Protein AF-A2EL09-F1 (afdb_monomer)

Organism: Trichomonas vaginalis (strain ATCC PRA-98 / G3) (NCBI:txid412133)

Secondary structure (DSSP, 8-state):
-PPPPPPPGGGSS---GGGSTTTHHHHHHHHHHHHHHHHHHHHHHS-TT-HHHHHHHHHHHH---HHHHHHHHHHHHHHHHHHHHHHHHHHHHHHHHHHHHHHTT---HHHHHHHHHHHHHTT--HHHHHHHHHHHHHHHHHHHHHHHHHHHHHHHHTTPPTTHHHHHHHHHHHHHHHHHHHHHHHHHHHHHHHHHHHHHS-------------------------------HHHHHHHHHHTTTT-

Nearest PDB structures (foldseek):
  8qb9-assembly1_A  TM=1.278E-01  e=3.490E+00  Saccharomyces cerevisiae

Mean predicted aligned error: 23.05 Å

Sequence (247 aa):
MKAPRRLPEDFLYNIPQERAGNRDRIGLPVLNSILDSRIGQMTAITLPTDKERMNLLHEINAIPDSSSKLTSFLDFMISQLDIQSRKYYSTQDELRNLKNRVNNNVFDPSIDERIERLAKILNVQPSKIESKVAELENQRNETIFQYEADYQQCLEALNCPRYGLSNAIEKLLKENDKLHEVTANDRGLISKHSRELLSEEEEPTSSQISASSIKLDSSSSNGGFVTPGKRNQADLVKDILSGLDSA

Foldseek 3Di:
DDDDDDDDPVVPPDDPPPPPPPPCVPVVVVLLVVLLVVLVVVLVPDDPVPVVLNVQSVVLNPDPDSVSSVVSVVVSVVVVVVVVVVVVVVVVVVVVVVVVCVVVVVPPVVVVVVVVVVCVVVVVDPVVVVVVVVVVVVVVVVVVVVVVVVVVVVCVVVVHPVCNVVVVVVVVVVVVVVVVVVVVVVVVVVVVVVVVVVVVPPDDDDDDDDDDDDDDDDDDDDDDDDDPDPDDPVVVVVVVVVVVVPD

Radius of gyration: 45.92 Å; Cα contacts (8 Å, |Δi|>4): 36; chains: 1; bounding box: 84×102×96 Å

Structure (mmCIF, N/CA/C/O backbone):
data_AF-A2EL09-F1
#
_entry.id   AF-A2EL09-F1
#
loop_
_atom_site.group_PDB
_atom_site.id
_atom_sit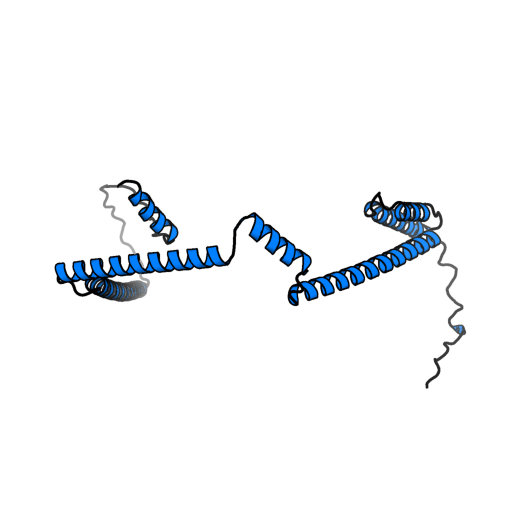e.type_symbol
_atom_site.label_atom_id
_atom_site.label_alt_id
_atom_site.label_comp_id
_atom_site.label_asym_id
_atom_site.label_entity_id
_atom_site.label_seq_id
_atom_site.pdbx_PDB_ins_code
_atom_site.Cartn_x
_atom_site.Cartn_y
_atom_site.Cartn_z
_atom_site.occupancy
_atom_site.B_iso_or_equiv
_atom_site.auth_seq_id
_atom_site.auth_comp_id
_atom_site.auth_asym_id
_atom_site.auth_atom_id
_atom_site.pdbx_PDB_model_num
ATOM 1 N N . MET A 1 1 ? 31.539 42.884 -8.568 1.00 40.41 1 MET A N 1
ATOM 2 C CA . MET A 1 1 ? 31.204 42.059 -9.749 1.00 40.41 1 MET A CA 1
ATOM 3 C C . MET A 1 1 ? 32.499 41.727 -10.478 1.00 40.41 1 MET A C 1
ATOM 5 O O . MET A 1 1 ? 33.169 42.641 -10.933 1.00 40.41 1 MET A O 1
ATOM 9 N N . LYS A 1 2 ? 32.924 40.458 -10.462 1.00 41.75 2 LYS A N 1
ATOM 10 C CA . LYS A 1 2 ? 34.204 39.990 -11.024 1.00 41.75 2 LYS A CA 1
ATOM 11 C C . LYS A 1 2 ? 33.913 39.313 -12.365 1.00 41.75 2 LYS A C 1
ATOM 13 O O . LYS A 1 2 ? 33.109 38.388 -12.399 1.00 41.75 2 LYS A O 1
ATOM 18 N N . ALA A 1 3 ? 34.523 39.797 -13.444 1.00 47.62 3 ALA A N 1
ATOM 19 C CA . ALA A 1 3 ? 34.387 39.215 -14.779 1.00 47.62 3 ALA A CA 1
ATOM 20 C C . ALA A 1 3 ? 34.983 37.789 -14.835 1.00 47.62 3 ALA A C 1
ATOM 22 O O . ALA A 1 3 ? 35.950 37.512 -14.114 1.00 47.62 3 ALA A O 1
ATOM 23 N N . PRO A 1 4 ? 34.443 36.881 -15.671 1.00 46.56 4 PRO A N 1
ATOM 24 C CA . PRO A 1 4 ? 34.976 35.532 -15.808 1.00 46.56 4 PRO A CA 1
ATOM 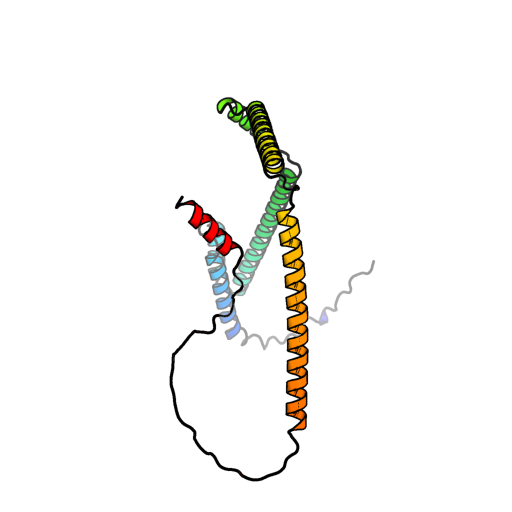25 C C . PRO A 1 4 ? 36.320 35.560 -16.549 1.00 46.56 4 PRO A C 1
ATOM 27 O O . PRO A 1 4 ? 36.473 36.233 -17.569 1.00 46.56 4 PRO A O 1
ATOM 30 N N . ARG A 1 5 ? 37.306 34.823 -16.024 1.00 51.31 5 ARG A N 1
ATOM 31 C CA . ARG A 1 5 ? 38.601 34.610 -16.685 1.00 51.31 5 ARG A CA 1
ATOM 32 C C . ARG A 1 5 ? 38.363 33.854 -17.994 1.00 51.31 5 ARG A C 1
ATOM 34 O O . ARG A 1 5 ? 37.911 32.714 -17.956 1.00 51.31 5 ARG A O 1
ATOM 41 N N . ARG A 1 6 ? 38.680 34.473 -19.134 1.00 54.12 6 ARG A N 1
ATOM 42 C CA . ARG A 1 6 ? 38.827 33.756 -20.407 1.00 54.12 6 ARG A CA 1
ATOM 43 C C . ARG A 1 6 ? 40.095 32.905 -20.336 1.00 54.12 6 ARG A C 1
ATOM 45 O O . ARG A 1 6 ? 41.144 33.409 -19.937 1.00 54.12 6 ARG A O 1
ATOM 52 N N . LEU A 1 7 ? 39.970 31.621 -20.662 1.00 56.56 7 LEU A N 1
ATOM 53 C CA . LEU A 1 7 ? 41.115 30.730 -20.836 1.00 56.56 7 LEU A CA 1
ATOM 54 C C . LEU A 1 7 ? 41.850 31.087 -22.145 1.00 56.56 7 LEU A C 1
ATOM 56 O O . LEU A 1 7 ? 41.186 31.527 -23.085 1.00 56.56 7 LEU A O 1
ATOM 60 N N . PRO A 1 8 ? 43.185 30.932 -22.215 1.00 51.41 8 PRO A N 1
ATOM 61 C CA . PRO A 1 8 ? 43.962 31.227 -23.421 1.00 51.41 8 PRO A CA 1
ATOM 62 C C . PRO A 1 8 ? 43.600 30.269 -24.566 1.00 51.41 8 PRO A C 1
ATOM 64 O O . PRO A 1 8 ? 43.495 29.063 -24.341 1.00 51.41 8 PRO A O 1
ATOM 67 N N . GLU A 1 9 ? 43.447 30.795 -25.785 1.00 57.38 9 GLU A N 1
ATOM 68 C CA . GLU A 1 9 ? 43.072 30.031 -26.992 1.00 57.38 9 GLU A CA 1
ATOM 69 C C . GLU A 1 9 ? 44.149 29.033 -27.466 1.00 57.38 9 GLU A C 1
ATOM 71 O O . GLU A 1 9 ? 43.871 28.158 -28.285 1.00 57.38 9 GLU A O 1
ATOM 76 N N . ASP A 1 10 ? 45.343 29.063 -26.872 1.00 51.19 10 ASP A N 1
ATOM 77 C CA . ASP A 1 10 ? 46.476 28.223 -27.281 1.00 51.19 10 ASP A CA 1
ATOM 78 C C . ASP A 1 10 ? 46.439 26.792 -26.707 1.00 51.19 10 ASP A C 1
ATOM 80 O O . ASP A 1 10 ? 47.320 25.980 -26.984 1.00 51.19 10 ASP A O 1
ATOM 84 N N . PHE A 1 11 ? 45.408 26.436 -25.932 1.00 48.00 11 PHE A N 1
ATOM 85 C CA . PHE A 1 11 ? 45.222 25.071 -25.414 1.00 48.00 11 PHE A CA 1
ATOM 86 C C . PHE A 1 11 ? 44.444 24.132 -26.354 1.00 48.00 11 PHE A C 1
ATOM 88 O O . PHE A 1 11 ? 44.221 22.974 -26.000 1.00 48.00 11 PHE A O 1
ATOM 95 N N . LEU A 1 12 ? 44.034 24.593 -27.543 1.00 48.03 12 LEU A N 1
ATOM 96 C CA . LEU A 1 12 ? 43.157 23.831 -28.446 1.00 48.03 12 LEU A CA 1
ATOM 97 C C . LEU A 1 12 ? 43.814 23.272 -29.716 1.00 48.03 12 LEU A C 1
ATOM 99 O O . LEU A 1 12 ? 43.105 22.742 -30.566 1.00 48.03 12 LEU A O 1
ATOM 103 N N . TYR A 1 13 ? 45.141 23.293 -29.845 1.00 51.84 13 TYR A N 1
ATOM 104 C CA . TYR A 1 13 ? 45.807 22.689 -31.005 1.00 51.84 13 TYR A CA 1
ATOM 105 C C . TYR A 1 13 ? 47.067 21.930 -30.608 1.00 51.84 13 TYR A C 1
ATOM 107 O O . TYR A 1 13 ? 48.172 22.430 -30.756 1.00 51.84 13 TYR A O 1
ATOM 115 N N . ASN A 1 14 ? 46.884 20.716 -30.081 1.00 48.19 14 ASN A N 1
ATOM 116 C CA . ASN A 1 14 ? 47.768 19.568 -30.327 1.00 48.19 14 ASN A CA 1
ATOM 117 C C . ASN A 1 14 ? 47.210 18.320 -29.630 1.00 48.19 14 ASN A C 1
ATOM 119 O O . ASN A 1 14 ? 47.768 17.806 -28.662 1.00 48.19 14 ASN A O 1
ATOM 123 N N . ILE A 1 15 ? 46.087 17.812 -30.141 1.00 48.34 15 ILE A N 1
ATOM 124 C CA . ILE A 1 15 ? 45.741 16.403 -29.948 1.00 48.34 15 ILE A CA 1
ATOM 125 C C . ILE A 1 15 ? 46.310 15.668 -31.169 1.00 48.34 15 ILE A C 1
ATOM 127 O O . ILE A 1 15 ? 45.922 16.001 -32.290 1.00 48.34 15 ILE A O 1
ATOM 131 N N . PRO A 1 16 ? 47.231 14.702 -31.000 1.00 40.59 16 PRO A N 1
ATOM 132 C CA . PRO A 1 16 ? 47.762 13.940 -32.122 1.00 40.59 16 PRO A CA 1
ATOM 133 C C . PRO A 1 16 ? 46.617 13.209 -32.840 1.00 40.59 16 PRO A C 1
ATOM 135 O O . PRO A 1 16 ? 45.997 12.312 -32.264 1.00 40.59 16 PRO A O 1
ATOM 138 N N . GLN A 1 17 ? 46.344 13.573 -34.097 1.00 51.72 17 GLN A N 1
ATOM 139 C CA . GLN A 1 17 ? 45.306 12.950 -34.935 1.00 51.72 17 GLN A CA 1
ATOM 140 C C . GLN A 1 17 ? 45.615 11.485 -35.314 1.00 51.72 17 GLN A C 1
ATOM 142 O O . GLN A 1 17 ? 44.761 10.792 -35.858 1.00 51.72 17 GLN A O 1
ATOM 147 N N . GLU A 1 18 ? 46.790 10.952 -34.973 1.00 44.28 18 GLU A N 1
ATOM 148 C CA . GLU A 1 18 ? 47.228 9.615 -35.404 1.00 44.28 18 GLU A CA 1
ATOM 149 C C . GLU A 1 18 ? 46.846 8.452 -34.462 1.00 44.28 18 GLU A C 1
ATOM 151 O O . GLU A 1 18 ? 47.272 7.318 -34.668 1.00 44.28 18 GLU A O 1
ATOM 156 N N . ARG A 1 19 ? 46.008 8.671 -33.435 1.00 46.31 19 ARG A N 1
ATOM 157 C CA . ARG A 1 19 ? 45.529 7.592 -32.533 1.00 46.31 19 ARG A CA 1
ATOM 158 C C . ARG A 1 19 ? 44.039 7.239 -32.653 1.00 46.31 19 ARG A C 1
ATOM 160 O O . ARG A 1 19 ? 43.549 6.461 -31.835 1.00 46.31 19 ARG A O 1
ATOM 167 N N . ALA A 1 20 ? 43.324 7.758 -33.652 1.00 48.81 20 ALA A N 1
ATOM 168 C CA . ALA A 1 20 ? 41.896 7.465 -33.846 1.00 48.81 20 ALA A CA 1
ATOM 169 C C . ALA A 1 20 ? 41.634 6.159 -34.632 1.00 48.81 20 ALA A C 1
ATOM 171 O O . ALA A 1 20 ? 40.727 5.404 -34.304 1.00 48.81 20 ALA A O 1
ATOM 172 N N . GLY A 1 21 ? 42.488 5.793 -35.596 1.00 47.06 21 GLY A N 1
ATOM 173 C CA . GLY A 1 21 ? 42.167 4.749 -36.587 1.00 47.06 21 GLY A CA 1
ATOM 174 C C . GLY A 1 21 ? 42.004 3.297 -36.094 1.00 47.06 21 GLY A C 1
ATOM 175 O O . GLY A 1 21 ? 41.577 2.447 -36.879 1.00 47.06 21 GLY A O 1
ATOM 176 N N . ASN A 1 22 ? 42.331 2.987 -34.830 1.00 45.56 22 ASN A N 1
ATOM 177 C CA . ASN A 1 22 ? 42.307 1.612 -34.301 1.00 45.56 22 ASN A CA 1
ATOM 178 C C . ASN A 1 22 ? 41.433 1.396 -33.051 1.00 45.56 22 ASN A C 1
ATOM 180 O O . ASN A 1 22 ? 41.110 0.252 -32.741 1.00 45.56 22 ASN A O 1
ATOM 184 N N . ARG A 1 23 ? 41.017 2.454 -32.337 1.00 50.78 23 ARG A N 1
ATOM 185 C CA . ARG A 1 23 ? 40.092 2.324 -31.188 1.00 50.78 23 ARG A CA 1
ATOM 186 C C . ARG A 1 23 ? 38.630 2.244 -31.632 1.00 50.78 23 ARG A C 1
ATOM 188 O O . ARG A 1 23 ? 37.841 1.532 -31.013 1.00 50.78 23 ARG A O 1
ATOM 195 N N . ASP A 1 24 ? 38.313 2.867 -32.762 1.00 54.84 24 ASP A N 1
ATOM 196 C CA . ASP A 1 24 ? 36.958 2.902 -33.319 1.00 54.84 24 ASP A CA 1
ATOM 197 C C . ASP A 1 24 ? 36.531 1.552 -33.921 1.00 54.84 24 ASP A C 1
ATOM 199 O O . ASP A 1 24 ? 35.345 1.249 -33.996 1.00 54.84 24 ASP A O 1
ATOM 203 N N . ARG A 1 25 ? 37.482 0.676 -34.278 1.00 57.03 25 ARG A N 1
ATOM 204 C CA . ARG A 1 25 ? 37.176 -0.630 -34.893 1.00 57.03 25 ARG A CA 1
ATOM 205 C C . ARG A 1 25 ? 36.572 -1.650 -33.925 1.00 57.03 25 ARG A C 1
ATOM 207 O O . ARG A 1 25 ? 35.838 -2.526 -34.364 1.00 57.03 25 ARG A O 1
ATOM 214 N N . ILE A 1 26 ? 36.884 -1.549 -32.632 1.00 60.62 26 ILE A N 1
ATOM 215 C CA . ILE A 1 26 ? 36.403 -2.483 -31.596 1.00 60.62 26 ILE A CA 1
ATOM 216 C C . ILE A 1 26 ? 35.378 -1.800 -30.680 1.00 60.62 26 ILE A C 1
ATOM 218 O O . ILE A 1 26 ? 34.413 -2.433 -30.262 1.00 60.62 26 ILE A O 1
ATOM 222 N N . GLY A 1 27 ? 35.539 -0.501 -30.402 1.00 76.19 27 GLY A N 1
ATOM 223 C CA . GLY A 1 27 ? 34.628 0.241 -29.527 1.00 76.19 27 GLY A CA 1
ATOM 224 C C . GLY A 1 27 ? 33.255 0.505 -30.146 1.00 76.19 27 GLY A C 1
ATOM 225 O O . GLY A 1 27 ? 32.247 0.385 -29.453 1.00 76.19 27 GLY A O 1
ATOM 226 N N . LEU A 1 28 ? 33.196 0.814 -31.445 1.00 80.06 28 LEU A N 1
ATOM 227 C CA . LEU A 1 28 ? 31.947 1.174 -32.122 1.00 80.06 28 LEU A CA 1
ATOM 228 C C . LEU A 1 28 ? 30.961 -0.009 -3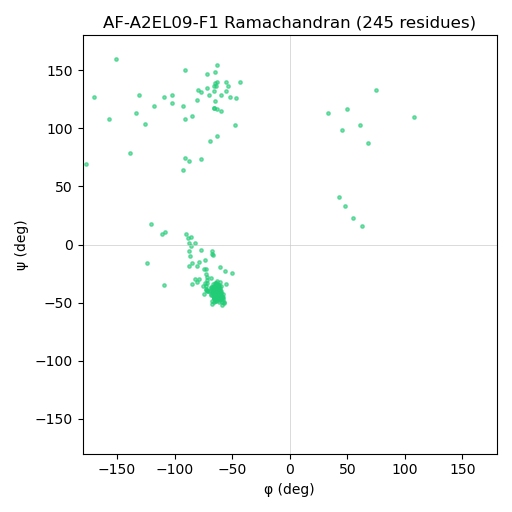2.244 1.00 80.06 28 LEU A C 1
ATOM 230 O O . LEU A 1 28 ? 29.783 0.177 -31.935 1.00 80.06 28 LEU A O 1
ATOM 234 N N . PRO A 1 29 ? 31.399 -1.242 -32.585 1.00 86.44 29 PRO A N 1
ATOM 235 C CA . PRO A 1 29 ? 30.519 -2.413 -32.575 1.00 86.44 29 PRO A CA 1
ATOM 236 C C . PRO A 1 29 ? 29.985 -2.759 -31.180 1.00 86.44 29 PRO A C 1
ATOM 238 O O . PRO A 1 29 ? 28.813 -3.100 -31.034 1.00 86.44 29 PRO A O 1
ATOM 241 N N . VAL A 1 30 ? 30.827 -2.643 -30.146 1.00 88.69 30 VAL A N 1
ATOM 242 C CA . VAL A 1 30 ? 30.419 -2.887 -28.754 1.00 88.69 30 VAL A CA 1
ATOM 243 C C . VAL A 1 30 ? 29.413 -1.831 -28.300 1.00 88.69 30 VAL A C 1
ATOM 245 O O . VAL A 1 30 ? 28.389 -2.179 -27.718 1.00 88.69 30 VAL A O 1
ATOM 248 N N . LEU A 1 31 ? 29.659 -0.555 -28.607 1.00 87.44 31 LEU A N 1
ATOM 249 C CA . LEU A 1 31 ? 28.735 0.534 -28.296 1.00 87.44 31 LEU A CA 1
ATOM 250 C C . LEU A 1 31 ? 27.382 0.340 -28.987 1.00 87.44 31 LEU A C 1
ATOM 252 O O . LEU A 1 31 ? 26.354 0.456 -28.327 1.00 87.44 31 LEU A O 1
ATOM 256 N N . ASN A 1 32 ? 27.373 -0.015 -30.274 1.00 89.12 32 ASN A N 1
ATOM 257 C CA . ASN A 1 32 ? 26.137 -0.328 -30.993 1.00 89.12 32 ASN A CA 1
ATOM 258 C C . ASN A 1 32 ? 25.387 -1.497 -30.361 1.00 89.12 32 ASN A C 1
ATOM 260 O O . ASN A 1 32 ? 24.195 -1.380 -30.109 1.00 89.12 32 ASN A O 1
ATOM 264 N N . SER A 1 33 ? 26.082 -2.582 -30.015 1.00 92.38 33 SER A N 1
ATOM 265 C CA . SER A 1 33 ? 25.457 -3.722 -29.339 1.00 92.38 33 SER A CA 1
ATOM 266 C C . SER A 1 33 ? 24.847 -3.336 -27.985 1.00 92.38 33 SER A C 1
ATOM 268 O O . SER A 1 33 ? 23.751 -3.789 -27.645 1.00 92.38 33 SER A O 1
ATOM 270 N N . ILE A 1 34 ? 25.516 -2.466 -27.222 1.00 93.19 34 ILE A N 1
ATOM 271 C CA . ILE A 1 34 ? 24.985 -1.936 -25.962 1.00 93.19 34 ILE A CA 1
ATOM 272 C C . ILE A 1 34 ? 23.749 -1.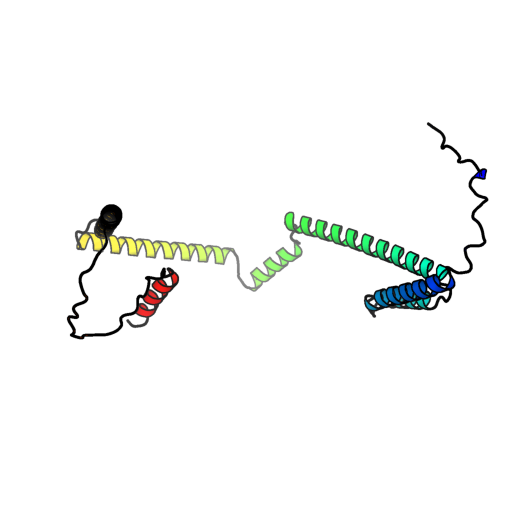070 -26.223 1.00 93.19 34 ILE A C 1
ATOM 274 O O . ILE A 1 34 ? 22.749 -1.232 -25.524 1.00 93.19 34 ILE A O 1
ATOM 278 N N . LEU A 1 35 ? 23.797 -0.173 -27.210 1.00 93.75 35 LEU A N 1
ATOM 279 C CA . LEU A 1 35 ? 22.675 0.695 -27.567 1.00 93.75 35 LEU A CA 1
ATOM 280 C C . LEU A 1 35 ? 21.460 -0.116 -28.005 1.00 93.75 35 LEU A C 1
ATOM 282 O O . LEU A 1 35 ? 20.387 0.070 -27.440 1.00 93.75 35 LEU A O 1
ATOM 286 N N . ASP A 1 36 ? 21.635 -1.066 -28.918 1.00 94.19 36 ASP A N 1
ATOM 287 C CA . ASP A 1 36 ? 20.557 -1.925 -29.411 1.00 94.19 36 ASP A CA 1
ATOM 288 C C . ASP A 1 36 ? 19.944 -2.747 -28.266 1.00 94.19 36 ASP A C 1
ATOM 290 O O . ASP A 1 36 ? 18.724 -2.848 -28.138 1.00 94.19 36 ASP A O 1
ATOM 294 N N . SER A 1 37 ? 20.781 -3.267 -27.359 1.00 96.75 37 SER A N 1
ATOM 295 C CA . SER A 1 37 ? 20.322 -3.967 -26.153 1.00 96.75 37 SER A CA 1
ATOM 296 C C . SER A 1 37 ? 19.508 -3.056 -25.228 1.00 96.75 37 SER A C 1
ATOM 298 O O . SER A 1 37 ? 18.449 -3.451 -24.738 1.00 96.75 37 SER A O 1
ATOM 300 N N . ARG A 1 38 ? 19.954 -1.814 -24.998 1.00 95.38 38 ARG A N 1
ATOM 301 C CA . ARG A 1 38 ? 19.246 -0.853 -24.136 1.00 95.38 38 ARG A CA 1
ATOM 302 C C . ARG A 1 38 ? 17.948 -0.354 -24.758 1.00 95.38 38 ARG A C 1
ATOM 304 O O . ARG A 1 38 ? 16.949 -0.266 -24.046 1.00 95.38 38 ARG A O 1
ATOM 311 N N . ILE A 1 39 ? 17.934 -0.094 -26.061 1.00 95.12 39 ILE A N 1
ATOM 312 C CA . ILE A 1 39 ? 16.720 0.255 -26.801 1.00 95.12 39 ILE A CA 1
ATOM 313 C C . ILE A 1 39 ? 15.739 -0.924 -26.768 1.00 95.12 39 ILE A C 1
ATOM 315 O O . ILE A 1 39 ? 14.556 -0.729 -26.489 1.00 95.12 39 ILE A O 1
ATOM 319 N N . GLY A 1 40 ? 16.224 -2.157 -26.937 1.00 94.38 40 GLY A N 1
ATOM 320 C CA . GLY A 1 40 ? 15.419 -3.373 -26.811 1.00 94.38 40 GLY A CA 1
ATOM 321 C C . GLY A 1 40 ? 14.804 -3.545 -25.419 1.00 94.38 40 GLY A C 1
ATOM 322 O O . GLY A 1 40 ? 13.610 -3.811 -25.302 1.00 94.38 40 GLY A O 1
ATOM 323 N N . GLN A 1 41 ? 15.577 -3.315 -24.354 1.00 95.75 41 GLN A N 1
ATOM 324 C CA . GLN A 1 41 ? 15.064 -3.331 -22.976 1.00 95.75 41 GLN A CA 1
ATOM 325 C C . GLN A 1 41 ? 13.994 -2.260 -22.756 1.00 95.75 41 GLN A C 1
ATOM 327 O O . GLN A 1 41 ? 12.951 -2.545 -22.174 1.00 95.75 41 GLN A O 1
ATOM 332 N N . MET A 1 42 ? 14.230 -1.043 -23.248 1.00 93.75 42 MET A N 1
ATOM 333 C CA . MET A 1 42 ? 13.276 0.060 -23.140 1.00 93.75 42 MET A CA 1
ATOM 334 C C . MET A 1 42 ? 11.976 -0.234 -23.900 1.00 93.75 42 MET A C 1
ATOM 336 O O . MET A 1 42 ? 10.884 0.068 -23.421 1.00 93.75 42 MET A O 1
ATOM 340 N N . THR A 1 43 ? 12.090 -0.888 -25.054 1.00 93.06 43 THR A N 1
ATOM 341 C CA . THR A 1 43 ? 10.950 -1.358 -25.849 1.00 93.06 43 THR A CA 1
ATOM 342 C C . THR A 1 43 ? 10.164 -2.421 -25.081 1.00 93.06 43 THR A C 1
ATOM 344 O O . THR A 1 43 ? 8.947 -2.331 -24.985 1.00 93.06 43 THR A O 1
ATOM 347 N N . ALA A 1 44 ? 10.848 -3.379 -24.448 1.00 93.25 44 ALA A N 1
ATOM 348 C CA . ALA A 1 44 ? 10.209 -4.459 -23.695 1.00 93.25 44 ALA A CA 1
ATOM 349 C C . ALA A 1 44 ? 9.435 -3.980 -22.453 1.00 93.25 44 ALA A C 1
ATOM 351 O O . ALA A 1 44 ? 8.421 -4.578 -22.098 1.00 93.25 44 ALA A O 1
ATOM 352 N N . ILE A 1 45 ? 9.899 -2.917 -21.788 1.00 92.88 45 ILE A N 1
ATOM 353 C CA . ILE A 1 45 ? 9.200 -2.338 -20.626 1.00 92.88 45 ILE A CA 1
ATOM 354 C C . ILE A 1 45 ? 8.128 -1.313 -21.015 1.00 92.88 45 ILE A C 1
ATOM 356 O O . ILE A 1 45 ? 7.361 -0.870 -20.159 1.00 92.88 45 ILE A O 1
ATOM 360 N N . THR A 1 46 ? 8.076 -0.905 -22.284 1.00 91.25 46 THR A N 1
ATOM 361 C CA . THR A 1 46 ? 7.049 0.011 -22.777 1.00 91.25 46 THR A CA 1
ATOM 362 C C . THR A 1 46 ? 5.764 -0.771 -23.035 1.00 91.25 46 THR A C 1
ATOM 364 O O . THR A 1 46 ? 5.770 -1.845 -23.632 1.00 91.25 46 THR A O 1
ATOM 367 N N . LEU A 1 47 ? 4.637 -0.244 -22.551 1.00 89.62 47 LEU A N 1
ATOM 368 C CA . LEU A 1 47 ? 3.342 -0.899 -22.717 1.00 89.62 47 LEU A CA 1
ATOM 369 C C . LEU A 1 47 ? 2.964 -0.960 -24.208 1.00 89.62 47 LEU A C 1
ATOM 371 O O . LEU A 1 47 ? 3.039 0.070 -24.878 1.00 89.62 47 LEU A O 1
ATOM 375 N N . PRO A 1 48 ? 2.445 -2.094 -24.720 1.00 84.88 48 PRO A N 1
ATOM 376 C CA . PRO A 1 48 ? 2.033 -2.218 -26.125 1.00 84.88 48 PRO A CA 1
ATOM 377 C C . PRO A 1 48 ? 0.932 -1.235 -26.550 1.00 84.88 48 PRO A C 1
ATOM 379 O O . PRO A 1 48 ? 0.718 -0.993 -27.735 1.00 84.88 48 PRO A O 1
ATOM 382 N N . THR A 1 49 ? 0.204 -0.679 -25.581 1.00 89.12 49 THR A N 1
ATOM 383 C CA . THR A 1 49 ? -0.819 0.348 -25.797 1.00 89.12 49 THR A CA 1
ATOM 384 C C . THR A 1 49 ? -0.224 1.713 -26.138 1.00 89.12 49 THR A C 1
ATOM 386 O O . THR A 1 49 ? -0.888 2.517 -26.787 1.00 89.12 49 THR A O 1
ATOM 389 N N . ASP A 1 50 ? 1.016 1.980 -25.723 1.00 89.69 50 ASP A N 1
ATOM 390 C CA . ASP A 1 50 ? 1.718 3.241 -25.959 1.00 89.69 50 ASP A CA 1
ATOM 391 C C . ASP A 1 50 ? 2.455 3.193 -27.308 1.00 89.69 50 ASP A C 1
ATOM 393 O O . ASP A 1 50 ? 3.677 3.047 -27.401 1.00 89.69 50 ASP A O 1
ATOM 397 N N . LYS A 1 51 ? 1.658 3.241 -28.384 1.00 91.00 51 LYS A N 1
ATOM 398 C CA . LYS A 1 51 ? 2.141 3.102 -29.767 1.00 91.00 51 LYS A CA 1
ATOM 399 C C . LYS A 1 51 ? 3.161 4.175 -30.143 1.00 91.00 51 LYS A C 1
ATOM 401 O O . LYS A 1 51 ? 4.092 3.883 -30.883 1.00 91.00 51 LYS A O 1
ATOM 406 N N . GLU A 1 52 ? 3.000 5.394 -29.637 1.00 90.94 52 GLU A N 1
ATOM 407 C CA . GLU A 1 52 ? 3.891 6.516 -29.948 1.00 90.94 52 GLU A CA 1
ATOM 408 C C . GLU A 1 52 ? 5.306 6.259 -29.426 1.00 90.94 52 GLU A C 1
ATOM 410 O O . GLU A 1 52 ? 6.273 6.374 -30.177 1.00 90.94 52 GLU A O 1
ATOM 415 N N . ARG A 1 53 ? 5.443 5.817 -28.170 1.00 90.19 53 ARG A N 1
ATOM 416 C CA . ARG A 1 53 ? 6.759 5.493 -27.597 1.00 90.19 53 ARG A CA 1
ATOM 417 C C . ARG A 1 53 ? 7.401 4.278 -28.246 1.00 90.19 53 ARG A C 1
ATOM 419 O O . ARG A 1 53 ? 8.612 4.278 -28.451 1.00 90.19 53 ARG A O 1
ATOM 426 N N . MET A 1 54 ? 6.604 3.265 -28.579 1.00 92.69 54 MET A N 1
ATOM 427 C CA . MET A 1 54 ? 7.087 2.091 -29.308 1.00 92.69 54 MET A CA 1
ATOM 428 C C . MET A 1 54 ? 7.632 2.479 -30.686 1.00 92.69 54 MET A C 1
ATOM 430 O O . MET A 1 54 ? 8.736 2.074 -31.042 1.00 92.69 54 MET A O 1
ATOM 434 N N . ASN A 1 55 ? 6.904 3.315 -31.433 1.00 93.19 55 ASN A N 1
ATOM 435 C CA . ASN A 1 55 ? 7.339 3.793 -32.744 1.00 93.19 55 ASN A CA 1
ATOM 436 C C . ASN A 1 55 ? 8.646 4.586 -32.648 1.00 93.19 55 ASN A C 1
ATOM 438 O O . ASN A 1 55 ? 9.582 4.289 -33.383 1.00 93.19 55 ASN A O 1
ATOM 442 N N . LEU A 1 56 ? 8.756 5.510 -31.688 1.00 93.06 56 LEU A N 1
ATOM 443 C CA . LEU A 1 56 ? 9.980 6.287 -31.472 1.00 93.06 56 LEU A CA 1
ATOM 444 C C . LEU A 1 56 ? 11.188 5.398 -31.139 1.00 93.06 56 LEU A C 1
ATOM 446 O O . LEU A 1 56 ? 12.277 5.613 -31.661 1.00 93.06 56 LEU A O 1
ATOM 450 N N . LEU A 1 57 ? 11.018 4.369 -30.305 1.00 94.81 57 LEU A N 1
ATOM 451 C CA . LEU A 1 57 ? 12.100 3.429 -29.993 1.00 94.81 57 LEU A CA 1
ATOM 452 C C . LEU A 1 57 ? 12.517 2.599 -31.214 1.00 94.81 57 LEU A C 1
ATOM 454 O O . LEU A 1 57 ? 13.710 2.362 -31.412 1.00 94.81 57 LEU A O 1
ATOM 458 N N . HIS A 1 58 ? 11.562 2.195 -32.054 1.00 93.62 58 HIS A N 1
ATOM 459 C CA . HIS A 1 58 ? 11.856 1.514 -33.314 1.00 93.62 58 HIS A CA 1
ATOM 460 C C . HIS A 1 58 ? 12.577 2.426 -34.316 1.00 93.62 58 HIS A C 1
ATOM 462 O O . HIS A 1 58 ? 13.528 1.977 -34.956 1.00 93.62 58 HIS A O 1
ATOM 468 N N . GLU A 1 59 ? 12.185 3.697 -34.409 1.00 95.12 59 GLU A N 1
ATOM 469 C CA . GLU A 1 59 ? 12.855 4.707 -35.235 1.00 95.12 59 GLU A CA 1
ATOM 470 C C . GLU A 1 59 ? 14.298 4.937 -34.778 1.00 95.12 59 GLU A C 1
ATOM 472 O O . GLU A 1 59 ? 15.214 4.892 -35.597 1.00 95.12 59 GLU A O 1
ATOM 477 N N . ILE A 1 60 ? 14.527 5.086 -33.470 1.00 93.50 60 ILE A N 1
ATOM 478 C CA . ILE A 1 60 ? 15.872 5.241 -32.897 1.00 93.50 60 ILE A CA 1
ATOM 479 C C . ILE A 1 60 ? 16.729 3.999 -33.176 1.00 93.50 60 ILE A C 1
ATOM 481 O O . ILE A 1 60 ? 17.900 4.117 -33.539 1.00 93.50 60 ILE A O 1
ATOM 485 N N . ASN A 1 61 ? 16.154 2.800 -33.054 1.00 93.69 61 ASN A N 1
ATOM 486 C CA . ASN A 1 61 ? 16.871 1.556 -33.331 1.00 93.69 61 ASN A CA 1
ATOM 487 C C . ASN A 1 61 ? 17.292 1.432 -34.807 1.00 93.69 61 ASN A C 1
ATOM 489 O O . ASN A 1 61 ? 18.346 0.865 -35.104 1.00 93.69 61 ASN A O 1
ATOM 493 N N . ALA A 1 62 ? 16.482 1.977 -35.720 1.00 94.19 62 ALA A N 1
ATOM 494 C CA . ALA A 1 62 ? 16.727 1.952 -37.159 1.00 94.19 62 ALA A CA 1
ATOM 495 C C . ALA A 1 62 ? 17.849 2.906 -37.614 1.00 94.19 62 ALA A C 1
ATOM 497 O O . ALA A 1 62 ? 18.325 2.779 -38.743 1.00 94.19 62 ALA A O 1
ATOM 498 N N . ILE A 1 63 ? 18.299 3.836 -36.761 1.00 93.19 63 ILE A N 1
ATOM 499 C CA . ILE A 1 63 ? 19.404 4.749 -37.081 1.00 93.19 63 ILE A CA 1
ATOM 500 C C . ILE A 1 63 ? 20.701 3.934 -37.250 1.00 93.19 63 ILE A C 1
ATOM 502 O O . ILE A 1 63 ? 21.098 3.225 -36.327 1.00 93.19 63 ILE A O 1
ATOM 506 N N . PRO A 1 64 ? 21.403 4.012 -38.394 1.00 87.25 64 PRO A N 1
ATOM 507 C CA . PRO A 1 64 ? 22.609 3.213 -38.619 1.00 87.25 64 PRO A CA 1
ATOM 508 C C . PRO A 1 64 ? 23.852 3.792 -37.928 1.00 87.25 64 PRO A C 1
ATOM 510 O O . PRO A 1 64 ? 24.759 3.047 -37.560 1.00 87.25 64 PRO A O 1
ATOM 513 N N . ASP A 1 65 ? 23.903 5.115 -37.754 1.00 90.75 65 ASP A N 1
ATOM 514 C CA . ASP A 1 65 ? 25.025 5.806 -37.120 1.00 90.75 65 ASP A CA 1
ATOM 515 C C . ASP A 1 65 ? 24.947 5.730 -35.588 1.00 90.75 65 ASP A C 1
ATOM 517 O O . ASP A 1 65 ? 23.970 6.167 -34.978 1.00 90.75 65 ASP A O 1
ATOM 521 N N . SER A 1 66 ? 26.006 5.217 -34.959 1.00 87.88 66 SER A N 1
ATOM 522 C CA . SER A 1 66 ? 26.109 5.027 -33.507 1.00 87.88 66 SER A CA 1
ATOM 523 C C . SER A 1 66 ? 25.977 6.327 -32.724 1.00 87.88 66 SER A C 1
ATOM 525 O O . SER A 1 66 ? 25.352 6.351 -31.664 1.00 87.88 66 SER A O 1
ATOM 527 N N . SER A 1 67 ? 26.585 7.403 -33.233 1.00 89.19 67 SER A N 1
ATOM 528 C CA . SER A 1 67 ? 26.592 8.708 -32.571 1.00 89.19 67 SER A CA 1
ATOM 529 C C . SER A 1 67 ? 25.187 9.303 -32.567 1.00 89.19 67 SER A C 1
ATOM 531 O O . SER A 1 67 ? 24.645 9.618 -31.509 1.00 89.19 67 SER A O 1
ATOM 533 N N . SER A 1 68 ? 24.555 9.351 -33.740 1.00 90.06 68 SER A N 1
ATOM 534 C CA . SER A 1 68 ? 23.180 9.829 -33.898 1.00 90.06 68 SER A CA 1
ATOM 535 C C . SER A 1 68 ? 22.179 8.974 -33.115 1.00 90.06 68 SER A C 1
ATOM 537 O O . SER A 1 68 ? 21.313 9.517 -32.432 1.00 90.06 68 SER A O 1
ATOM 539 N N . LYS A 1 69 ? 22.337 7.642 -33.132 1.00 92.94 69 LYS A N 1
ATOM 540 C CA . LYS A 1 69 ? 21.509 6.710 -32.350 1.00 92.94 69 LYS A CA 1
ATOM 541 C C . LYS A 1 69 ? 21.606 6.990 -30.851 1.00 92.94 69 LYS A C 1
ATOM 543 O O . LYS A 1 69 ? 20.579 7.049 -30.177 1.00 92.94 69 LYS A O 1
ATOM 548 N N . LEU A 1 70 ? 22.820 7.175 -30.325 1.00 93.19 70 LEU A N 1
ATOM 549 C CA . LEU A 1 70 ? 23.036 7.504 -28.916 1.00 93.19 70 LEU A CA 1
ATOM 550 C C . LEU A 1 70 ? 22.367 8.831 -28.554 1.00 93.19 70 LEU A C 1
ATOM 552 O O . LEU A 1 70 ? 21.665 8.887 -27.549 1.00 93.19 70 LEU A O 1
ATOM 556 N N . THR A 1 71 ? 22.549 9.875 -29.363 1.00 95.12 71 THR A N 1
ATOM 557 C CA . THR A 1 71 ? 21.930 11.183 -29.115 1.00 95.12 71 THR A CA 1
ATOM 558 C C . THR A 1 71 ? 20.409 11.078 -29.074 1.00 95.12 71 THR A C 1
ATOM 560 O O . THR A 1 71 ? 19.810 11.456 -28.072 1.00 95.12 71 THR A O 1
ATOM 563 N N . SER A 1 72 ? 19.782 10.473 -30.087 1.00 94.06 72 SER A N 1
ATOM 564 C CA . SER A 1 72 ? 18.323 10.317 -30.117 1.00 94.06 72 SER A CA 1
ATOM 565 C C . SER A 1 72 ? 17.799 9.443 -28.974 1.00 94.06 72 SER A C 1
ATOM 567 O O . SER A 1 72 ? 16.743 9.727 -28.411 1.00 94.06 72 SER A O 1
ATOM 569 N N . PHE A 1 73 ? 18.543 8.405 -28.580 1.00 96.06 73 PHE A N 1
ATOM 570 C CA . PHE A 1 73 ? 18.188 7.589 -27.421 1.00 96.06 73 PHE A CA 1
ATOM 571 C C . PHE A 1 73 ? 18.284 8.373 -26.105 1.00 96.06 73 PHE A C 1
ATOM 573 O O . PHE A 1 73 ? 17.409 8.245 -25.250 1.00 96.06 73 PHE A O 1
ATOM 580 N N . LEU A 1 74 ? 19.310 9.208 -25.932 1.00 95.44 74 LEU A N 1
ATOM 581 C CA . LEU A 1 74 ? 19.441 10.066 -24.753 1.00 95.44 74 LEU A CA 1
ATOM 582 C C . LEU A 1 74 ? 18.343 11.132 -24.701 1.00 95.44 74 LEU A C 1
ATOM 584 O O . LEU A 1 74 ? 17.760 11.327 -23.637 1.00 95.44 74 LEU A O 1
ATOM 588 N N . ASP A 1 75 ? 18.004 11.755 -25.830 1.00 95.00 75 ASP A N 1
ATOM 589 C CA . ASP A 1 75 ? 16.900 12.719 -25.919 1.00 95.00 75 ASP A CA 1
ATOM 590 C C . ASP A 1 75 ? 15.565 12.066 -25.546 1.00 95.00 75 ASP A C 1
ATOM 592 O O . ASP A 1 75 ? 14.792 12.613 -24.751 1.00 95.00 75 ASP A O 1
ATOM 596 N N . PHE A 1 76 ? 15.327 10.846 -26.040 1.00 95.38 76 PHE A N 1
ATOM 597 C CA . PHE A 1 76 ? 14.184 10.040 -25.629 1.00 95.38 76 PHE A CA 1
ATOM 598 C C . PHE A 1 76 ? 14.185 9.809 -24.112 1.00 95.38 76 PHE A C 1
ATOM 600 O O . PHE A 1 76 ? 13.177 10.065 -23.454 1.00 95.38 76 PHE A O 1
ATOM 607 N N . MET A 1 77 ? 15.307 9.376 -23.532 1.00 94.50 77 MET A N 1
ATOM 608 C CA . MET A 1 77 ? 15.414 9.108 -22.093 1.00 94.50 77 MET A CA 1
ATOM 609 C C . MET A 1 77 ? 15.174 10.357 -21.240 1.00 94.50 77 MET A C 1
ATOM 611 O O . MET A 1 77 ? 14.476 10.281 -20.228 1.00 94.50 77 MET A O 1
ATOM 615 N N . ILE A 1 78 ? 15.705 11.508 -21.655 1.00 94.19 78 ILE A N 1
ATOM 616 C CA . ILE A 1 78 ? 15.496 12.793 -20.978 1.00 94.19 78 ILE A CA 1
ATOM 617 C C . ILE A 1 78 ? 14.013 13.176 -21.019 1.00 94.19 78 ILE A C 1
ATOM 619 O O . ILE A 1 78 ? 13.442 13.529 -19.987 1.00 94.19 78 ILE A O 1
ATOM 623 N N . SER A 1 79 ? 13.368 13.043 -22.181 1.00 92.69 79 SER A N 1
ATOM 624 C CA . SER A 1 79 ? 11.934 13.307 -22.330 1.00 92.69 79 SER A CA 1
ATOM 625 C C . SER A 1 79 ? 11.087 12.400 -21.431 1.00 92.69 79 SER A C 1
ATOM 627 O O . SER A 1 79 ? 10.193 12.877 -20.728 1.00 92.69 79 SER A O 1
ATOM 629 N N . GLN A 1 80 ? 11.400 11.100 -21.380 1.00 91.31 80 GLN A N 1
ATOM 630 C CA . GLN A 1 80 ? 10.682 10.163 -20.514 1.00 91.31 80 GLN A CA 1
ATOM 631 C C . GLN A 1 80 ? 10.848 10.497 -19.034 1.00 91.31 80 GLN A C 1
ATOM 633 O O . GLN A 1 80 ? 9.875 10.433 -18.281 1.00 91.31 80 GLN A O 1
ATOM 638 N N . LEU A 1 81 ? 12.054 10.884 -18.620 1.00 94.12 81 LEU A N 1
ATOM 639 C CA . LEU A 1 81 ? 12.322 11.271 -17.242 1.00 94.12 81 LEU A CA 1
ATOM 640 C C . LEU A 1 81 ? 11.539 12.530 -16.845 1.00 94.12 81 LEU A C 1
ATOM 642 O O . LEU A 1 81 ? 10.966 12.561 -15.756 1.00 94.12 81 LEU A O 1
ATOM 646 N N . ASP A 1 82 ? 11.442 13.530 -17.723 1.00 94.50 82 ASP A N 1
ATOM 647 C CA . ASP A 1 82 ? 10.637 14.734 -17.477 1.00 94.50 82 ASP A CA 1
ATOM 648 C C . ASP A 1 82 ? 9.139 14.398 -17.354 1.00 94.50 82 ASP A C 1
ATOM 650 O O . ASP A 1 82 ? 8.492 14.755 -16.367 1.00 94.50 82 ASP A O 1
ATOM 654 N N . ILE A 1 83 ? 8.590 13.612 -18.289 1.00 91.62 83 ILE A N 1
ATOM 655 C CA . ILE A 1 83 ? 7.182 13.179 -18.245 1.00 91.62 83 ILE A CA 1
ATOM 656 C C . ILE A 1 83 ? 6.882 12.411 -16.953 1.00 91.62 83 ILE A C 1
ATOM 658 O O . ILE A 1 83 ? 5.866 12.664 -16.298 1.00 91.62 83 ILE A O 1
ATOM 662 N N . GLN A 1 84 ? 7.749 11.470 -16.573 1.00 90.38 84 GLN A N 1
ATOM 663 C CA . GLN A 1 84 ? 7.578 10.689 -15.349 1.00 90.38 84 GLN A CA 1
ATOM 664 C C . GLN A 1 84 ? 7.684 11.558 -14.096 1.00 90.38 84 GLN A C 1
ATOM 666 O O . GLN A 1 84 ? 6.871 11.402 -13.187 1.00 90.38 84 GLN A O 1
ATOM 671 N N . SER A 1 85 ? 8.619 12.508 -14.069 1.00 94.12 85 SER A N 1
ATOM 672 C CA . SER A 1 85 ? 8.787 13.434 -12.946 1.00 94.12 85 SER A CA 1
ATOM 673 C C . SER A 1 85 ? 7.542 14.296 -12.752 1.00 94.12 85 SER A C 1
ATOM 675 O O . SER A 1 85 ? 7.019 14.391 -11.643 1.00 94.12 85 SER A O 1
ATOM 677 N N . ARG A 1 86 ? 6.991 14.858 -13.835 1.00 94.06 86 ARG A N 1
ATOM 678 C CA . ARG A 1 86 ? 5.749 15.646 -13.775 1.00 94.06 86 ARG A CA 1
ATOM 679 C C . ARG A 1 86 ? 4.566 14.823 -13.272 1.00 94.06 86 ARG A C 1
ATOM 681 O O . ARG A 1 86 ? 3.824 15.295 -12.414 1.00 94.06 86 ARG A O 1
ATOM 688 N N . LYS A 1 87 ? 4.406 13.589 -13.766 1.00 93.44 87 LYS A N 1
ATOM 689 C CA . LYS A 1 87 ? 3.356 12.670 -13.294 1.00 93.44 87 LYS A CA 1
ATOM 690 C C . LYS A 1 87 ? 3.513 12.368 -11.807 1.00 93.44 87 LYS A C 1
ATOM 692 O O . LYS A 1 87 ? 2.537 12.459 -11.073 1.00 93.44 87 LYS A O 1
ATOM 697 N N . TYR A 1 88 ? 4.734 12.075 -11.365 1.00 94.56 88 TYR A N 1
ATOM 698 C CA . TYR A 1 88 ? 5.030 11.812 -9.961 1.00 94.56 88 TYR A CA 1
ATOM 699 C C . TYR A 1 88 ? 4.617 12.985 -9.062 1.00 94.56 88 TYR A C 1
ATOM 701 O O . TYR A 1 88 ? 3.873 12.776 -8.106 1.00 94.56 88 TYR A O 1
ATOM 709 N N . TYR A 1 89 ? 5.023 14.216 -9.396 1.00 94.12 89 TYR A N 1
ATOM 710 C CA . TYR A 1 89 ? 4.653 15.396 -8.607 1.00 94.12 89 TYR A CA 1
ATOM 711 C C . TYR A 1 89 ? 3.144 15.671 -8.627 1.00 94.12 89 TYR A C 1
ATOM 713 O O . TYR A 1 89 ? 2.572 15.944 -7.575 1.00 94.12 89 TYR A O 1
ATOM 721 N N . SER A 1 90 ? 2.477 15.510 -9.776 1.00 95.06 90 SER A N 1
ATOM 722 C CA . SER A 1 90 ? 1.014 15.648 -9.876 1.00 95.06 90 SER A CA 1
ATOM 723 C C . SER A 1 90 ? 0.290 14.658 -8.963 1.00 95.06 90 SER A C 1
ATOM 725 O O . SER A 1 90 ? -0.566 15.044 -8.171 1.00 95.06 90 SER A O 1
ATOM 727 N N . THR A 1 91 ? 0.663 13.377 -9.019 1.00 93.88 91 THR A N 1
ATOM 728 C CA . THR A 1 91 ? 0.060 12.344 -8.167 1.00 93.88 91 THR A CA 1
ATOM 729 C C . THR A 1 91 ? 0.391 12.568 -6.691 1.00 93.88 91 THR A C 1
ATOM 731 O O . THR A 1 91 ? -0.449 12.335 -5.825 1.00 93.88 91 THR A O 1
ATOM 734 N N . GLN A 1 92 ? 1.594 13.051 -6.375 1.00 94.50 92 GLN A N 1
ATOM 735 C CA . GLN A 1 92 ? 1.973 13.393 -5.006 1.00 94.50 92 GLN A CA 1
ATOM 736 C C . GLN A 1 92 ? 1.114 14.538 -4.447 1.00 94.50 92 GLN A C 1
ATOM 738 O O . GLN A 1 92 ? 0.670 14.462 -3.297 1.00 94.50 92 GLN A O 1
ATOM 743 N N . ASP A 1 93 ? 0.840 15.564 -5.251 1.00 92.94 93 ASP A N 1
ATOM 744 C CA . ASP A 1 93 ? -0.038 16.669 -4.869 1.00 92.94 93 ASP A CA 1
ATOM 745 C C . ASP A 1 93 ? -1.495 16.212 -4.713 1.00 92.94 93 ASP A C 1
ATOM 747 O O . ASP A 1 93 ? -2.149 16.569 -3.731 1.00 92.94 93 ASP A O 1
ATOM 751 N N . GLU A 1 94 ? -1.997 15.350 -5.601 1.00 93.56 94 GLU A N 1
ATOM 752 C CA . GLU A 1 94 ? -3.318 14.722 -5.462 1.00 93.56 94 GLU A CA 1
ATOM 753 C C . GLU A 1 94 ? -3.436 13.908 -4.169 1.00 93.56 94 GLU A C 1
ATOM 755 O O . GLU A 1 94 ? -4.412 14.055 -3.431 1.00 93.56 94 GLU A O 1
ATOM 760 N N . LEU A 1 95 ? -2.424 13.098 -3.842 1.00 91.00 95 LEU A N 1
ATOM 761 C CA . LEU A 1 95 ? -2.381 12.333 -2.595 1.00 91.00 95 LEU A CA 1
ATOM 762 C C . LEU A 1 95 ? -2.339 13.244 -1.372 1.00 91.00 95 LEU A C 1
ATOM 764 O O . LEU A 1 95 ? -3.015 12.973 -0.378 1.00 91.00 95 LEU A O 1
ATOM 768 N N . ARG A 1 96 ? -1.579 14.341 -1.431 1.00 90.94 96 ARG A N 1
ATOM 769 C CA . ARG A 1 96 ? -1.547 15.341 -0.360 1.00 90.94 96 ARG A CA 1
ATOM 770 C C . ARG A 1 96 ? -2.917 15.992 -0.180 1.00 90.94 96 ARG A C 1
ATOM 772 O O . ARG A 1 96 ? -3.378 16.126 0.953 1.00 90.94 96 ARG A O 1
ATOM 779 N N . ASN A 1 97 ? -3.587 16.340 -1.273 1.00 88.00 97 ASN A N 1
ATOM 780 C CA . ASN A 1 97 ? -4.932 16.903 -1.251 1.00 88.00 97 ASN A CA 1
ATOM 781 C C . ASN A 1 97 ? -5.952 15.905 -0.693 1.00 88.00 97 ASN A C 1
ATOM 783 O O . ASN A 1 97 ? -6.758 16.271 0.160 1.00 88.00 97 ASN A O 1
ATOM 787 N N . LEU A 1 98 ? -5.886 14.636 -1.098 1.00 86.62 98 LEU A N 1
ATOM 788 C CA . LEU A 1 98 ? -6.753 13.581 -0.577 1.00 86.62 98 LEU A CA 1
ATOM 789 C C . LEU A 1 98 ? -6.514 13.345 0.918 1.00 86.62 98 LEU A C 1
ATOM 791 O O . LEU A 1 98 ? -7.468 13.297 1.691 1.00 86.62 98 LEU A O 1
ATOM 795 N N . LYS A 1 99 ? -5.249 13.281 1.346 1.00 88.12 99 LYS A N 1
ATOM 796 C CA . LYS A 1 99 ? -4.878 13.167 2.761 1.00 88.12 99 LYS A CA 1
ATOM 797 C C . LYS A 1 99 ? -5.432 14.332 3.578 1.00 88.12 99 LYS A C 1
ATOM 799 O O . LYS A 1 99 ? -5.961 14.115 4.663 1.00 88.12 99 LYS A O 1
ATOM 804 N N . ASN A 1 100 ? -5.357 15.553 3.052 1.00 84.38 100 ASN A N 1
ATOM 805 C CA . ASN A 1 100 ? -5.928 16.727 3.707 1.00 84.38 100 ASN A CA 1
ATOM 806 C C . ASN A 1 100 ? -7.462 16.656 3.774 1.00 84.38 100 ASN A C 1
ATOM 808 O O . ASN A 1 100 ? -8.029 17.005 4.803 1.00 84.38 100 ASN A O 1
ATOM 812 N N . ARG A 1 101 ? -8.141 16.169 2.726 1.00 80.12 101 ARG A N 1
ATOM 813 C CA . ARG A 1 101 ? -9.603 15.965 2.737 1.00 80.12 101 ARG A CA 1
ATOM 814 C C . ARG A 1 101 ? -10.038 14.955 3.797 1.00 80.12 101 ARG A C 1
ATOM 816 O O . ARG A 1 101 ? -10.992 15.225 4.520 1.00 80.12 101 ARG A O 1
ATOM 823 N N . VAL A 1 102 ? -9.320 13.836 3.903 1.00 79.12 102 VAL A N 1
ATOM 824 C CA . VAL A 1 102 ? -9.568 12.797 4.914 1.00 79.12 102 VAL A CA 1
ATOM 825 C C . VAL A 1 102 ? -9.309 13.337 6.321 1.00 79.12 102 VAL A C 1
ATOM 827 O O . VAL A 1 102 ? -10.167 13.212 7.184 1.00 79.12 102 VAL A O 1
ATOM 830 N N . ASN A 1 103 ? -8.173 14.004 6.551 1.00 77.44 103 ASN A N 1
ATOM 831 C CA . ASN A 1 103 ? -7.843 14.565 7.866 1.00 77.44 103 ASN A CA 1
ATOM 832 C C . ASN A 1 103 ? -8.808 15.669 8.313 1.00 77.44 103 ASN A C 1
ATOM 834 O O . ASN A 1 103 ? -9.065 15.809 9.504 1.00 77.44 103 ASN A O 1
ATOM 838 N N . ASN A 1 104 ? -9.333 16.451 7.372 1.00 73.50 104 ASN A N 1
ATOM 839 C CA . ASN A 1 104 ? -10.265 17.529 7.680 1.00 73.50 104 ASN A CA 1
ATOM 840 C C . ASN A 1 104 ? -11.723 17.050 7.772 1.00 73.50 104 ASN A C 1
ATOM 842 O O . ASN A 1 104 ? -12.600 17.901 7.891 1.00 73.50 104 ASN A O 1
ATOM 846 N N . ASN A 1 105 ? -11.993 15.732 7.702 1.00 64.62 105 ASN A N 1
ATOM 847 C CA . ASN A 1 105 ? -13.345 15.158 7.675 1.00 64.62 105 ASN A CA 1
ATOM 848 C C . ASN A 1 105 ? -14.280 15.944 6.745 1.00 64.62 105 ASN A C 1
ATOM 850 O O . ASN A 1 105 ? -15.439 16.191 7.076 1.00 64.62 105 ASN A O 1
ATOM 854 N N . VAL A 1 106 ? -13.773 16.370 5.582 1.00 59.81 106 VAL A N 1
ATOM 855 C CA . VAL A 1 106 ? -14.615 16.988 4.556 1.00 59.81 106 VAL A CA 1
ATOM 856 C C . VAL A 1 106 ? -15.359 15.843 3.880 1.00 59.81 106 VAL A C 1
ATOM 858 O O . VAL A 1 106 ? -15.003 15.398 2.785 1.00 59.81 106 VAL A O 1
ATOM 861 N N . PHE A 1 107 ? -16.331 15.300 4.613 1.00 60.56 107 PHE A N 1
ATOM 862 C CA . PHE A 1 107 ? -17.318 14.375 4.101 1.00 60.56 107 PHE A CA 1
ATOM 863 C C . PHE A 1 107 ? -18.166 15.131 3.092 1.00 60.56 107 PHE A C 1
ATOM 865 O O . PHE 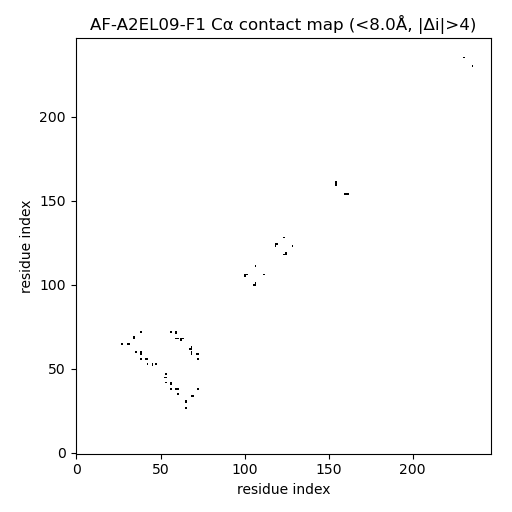A 1 107 ? -18.549 16.285 3.291 1.00 60.56 107 PHE A O 1
ATOM 872 N N . ASP A 1 108 ? -18.355 14.496 1.945 1.00 62.94 108 ASP A N 1
ATOM 873 C CA . ASP A 1 108 ? -19.193 15.040 0.898 1.00 62.94 108 ASP A CA 1
ATOM 874 C C . ASP A 1 108 ? -20.633 15.055 1.438 1.00 62.94 108 ASP A C 1
ATOM 876 O O . ASP A 1 108 ? -21.154 13.976 1.739 1.00 62.94 108 ASP A O 1
ATOM 880 N N . PRO A 1 109 ? -21.289 16.221 1.586 1.00 63.53 109 PRO A N 1
ATOM 881 C CA . PRO A 1 109 ? -22.649 16.294 2.128 1.00 63.53 109 PRO A CA 1
ATOM 882 C C . PRO A 1 109 ? -23.635 15.431 1.325 1.00 63.53 109 PRO A C 1
ATOM 884 O O . PRO A 1 109 ? -24.635 14.956 1.857 1.00 63.53 109 PRO A O 1
ATOM 887 N N . SER A 1 110 ? -23.314 15.130 0.060 1.00 71.81 110 SER A N 1
ATOM 888 C CA . SER A 1 110 ? -24.064 14.188 -0.772 1.00 71.81 110 SER A CA 1
ATOM 889 C C . SER A 1 110 ? -24.067 12.748 -0.231 1.00 71.81 110 SER A C 1
ATOM 891 O O . SER A 1 110 ? -25.059 12.027 -0.377 1.00 71.81 110 SER A O 1
ATOM 893 N N . ILE A 1 111 ? -22.972 12.309 0.395 1.00 70.25 111 ILE A N 1
ATOM 894 C CA . ILE A 1 111 ? -22.851 10.972 0.988 1.00 70.25 111 ILE A CA 1
ATOM 895 C C . ILE A 1 111 ? -23.649 10.909 2.287 1.00 70.25 111 ILE A C 1
ATOM 897 O O . ILE A 1 111 ? -24.387 9.944 2.473 1.00 70.25 111 ILE A O 1
ATOM 901 N N . ASP A 1 112 ? -23.578 11.940 3.127 1.00 72.25 112 ASP A N 1
ATOM 902 C CA . ASP A 1 112 ? -24.328 11.993 4.386 1.00 72.25 112 ASP A CA 1
ATOM 903 C C . ASP A 1 112 ? -25.840 12.024 4.137 1.00 72.25 112 ASP A C 1
ATOM 905 O O . ASP A 1 112 ? -26.582 11.243 4.733 1.00 72.25 112 ASP A O 1
ATOM 909 N N . GLU A 1 113 ? -26.306 12.800 3.154 1.00 77.12 113 GLU A N 1
ATOM 910 C CA . GLU A 1 113 ? -27.709 12.765 2.725 1.00 77.12 113 GLU A CA 1
ATOM 911 C C . GLU A 1 113 ? -28.134 11.387 2.201 1.00 77.12 113 GLU A C 1
ATOM 913 O O . GLU A 1 113 ? -29.276 10.953 2.387 1.00 77.12 113 GLU A O 1
ATOM 918 N N . ARG A 1 114 ? -27.240 10.690 1.494 1.00 78.62 114 ARG A N 1
ATOM 919 C CA . ARG A 1 114 ? -27.513 9.352 0.964 1.00 78.62 114 ARG A CA 1
ATOM 920 C C . ARG A 1 114 ? -27.535 8.310 2.083 1.00 78.62 114 ARG A C 1
ATOM 922 O O . ARG A 1 114 ? -28.388 7.424 2.045 1.00 78.62 114 ARG A O 1
ATOM 929 N N . ILE A 1 115 ? -26.655 8.430 3.075 1.00 77.94 115 ILE A N 1
ATOM 930 C CA . ILE A 1 115 ? -26.655 7.612 4.293 1.00 77.94 115 ILE A CA 1
ATOM 931 C C . ILE A 1 115 ? -27.949 7.852 5.070 1.00 77.94 115 ILE A C 1
ATOM 933 O O . IL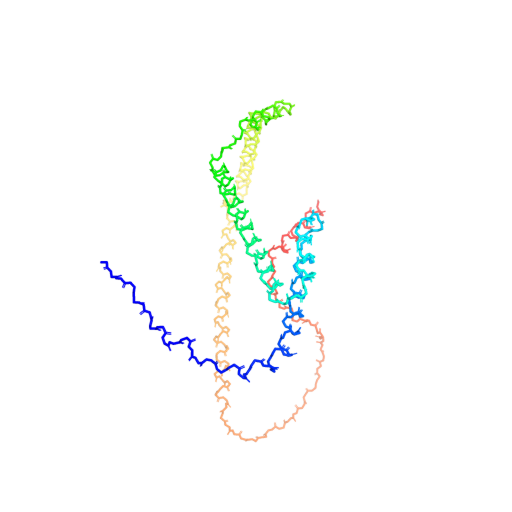E A 1 115 ? -28.608 6.888 5.447 1.00 77.94 115 ILE A O 1
ATOM 937 N N . GLU A 1 116 ? -28.382 9.102 5.228 1.00 78.31 116 GLU A N 1
ATOM 938 C CA . GLU A 1 116 ? -29.624 9.432 5.929 1.00 78.31 116 GLU A CA 1
ATOM 939 C C . GLU A 1 116 ? -30.861 8.884 5.195 1.00 78.31 116 GLU A C 1
ATOM 941 O O . GLU A 1 116 ? -31.774 8.327 5.812 1.00 78.31 116 GLU A O 1
ATOM 946 N N . ARG A 1 117 ? -30.884 8.960 3.856 1.00 81.00 117 ARG A N 1
ATOM 947 C CA . ARG A 1 117 ? -31.932 8.330 3.034 1.00 81.00 117 ARG A CA 1
ATOM 948 C C . ARG A 1 117 ? -31.944 6.810 3.189 1.00 81.00 117 ARG A C 1
ATOM 950 O O . ARG A 1 117 ? -33.016 6.230 3.347 1.00 81.00 117 ARG A O 1
ATOM 957 N N . LEU A 1 118 ? -30.780 6.162 3.173 1.00 80.56 118 LEU A N 1
ATOM 958 C CA . LEU A 1 118 ? -30.672 4.713 3.365 1.00 80.56 118 LEU A CA 1
ATOM 959 C C . LEU A 1 118 ? -31.068 4.293 4.786 1.00 80.56 118 LEU A C 1
ATOM 961 O O . LEU A 1 118 ? -31.789 3.312 4.938 1.00 80.56 118 LEU A O 1
ATOM 965 N N . ALA A 1 119 ? -30.691 5.060 5.809 1.00 78.12 119 ALA A N 1
ATOM 966 C CA . ALA A 1 119 ? -31.099 4.840 7.195 1.00 78.12 119 ALA A CA 1
ATOM 967 C C . ALA A 1 119 ? -32.625 4.946 7.363 1.00 78.12 119 ALA A C 1
ATOM 969 O O . ALA A 1 119 ? -33.237 4.114 8.038 1.00 78.12 119 ALA A O 1
ATOM 970 N N . LYS A 1 120 ? -33.263 5.909 6.678 1.00 80.25 120 LYS A N 1
ATOM 971 C CA . LYS A 1 120 ? -34.731 6.026 6.610 1.00 80.25 120 LYS A CA 1
ATOM 972 C C . LYS A 1 120 ? -35.378 4.821 5.923 1.00 80.25 120 LYS A C 1
ATOM 974 O O . LYS A 1 120 ? -36.341 4.286 6.463 1.00 80.25 120 LYS A O 1
ATOM 979 N N . ILE A 1 121 ? -34.842 4.363 4.787 1.00 82.12 121 ILE A N 1
ATOM 980 C CA . ILE A 1 121 ? -35.366 3.197 4.045 1.00 82.12 121 ILE A CA 1
ATOM 981 C C . ILE A 1 121 ? -35.226 1.904 4.857 1.00 82.12 121 ILE A C 1
ATOM 983 O O . ILE A 1 121 ? -36.162 1.112 4.927 1.00 82.12 121 ILE A O 1
ATOM 987 N N . LEU A 1 122 ? -34.075 1.698 5.495 1.00 79.00 122 LEU A N 1
ATOM 988 C CA . LEU A 1 122 ? -33.796 0.512 6.306 1.00 79.00 122 LEU A CA 1
ATOM 989 C C . LEU A 1 122 ? -34.475 0.568 7.684 1.00 79.00 122 LEU A C 1
ATOM 991 O O . LEU A 1 122 ? -34.403 -0.396 8.441 1.00 79.00 122 LEU A O 1
ATOM 995 N N . ASN A 1 123 ? -35.140 1.683 8.017 1.00 71.31 123 ASN A N 1
ATOM 996 C CA . ASN A 1 123 ? -35.772 1.944 9.313 1.00 71.31 123 ASN A CA 1
ATOM 997 C C . ASN A 1 123 ? -34.804 1.793 10.506 1.00 71.31 123 ASN A C 1
ATOM 999 O O . ASN A 1 123 ? -35.222 1.591 11.650 1.00 71.31 123 ASN A O 1
ATOM 1003 N N . VAL A 1 124 ? -33.504 1.919 10.231 1.00 72.31 124 VAL A N 1
ATOM 1004 C CA . VAL A 1 124 ? -32.421 1.910 11.212 1.00 72.31 124 VAL A CA 1
ATOM 1005 C C . VAL A 1 124 ? -32.201 3.358 11.621 1.00 72.31 124 VAL A C 1
ATOM 1007 O O . VAL A 1 124 ? -31.290 4.037 11.157 1.00 72.31 124 VAL A O 1
ATOM 1010 N N . GLN A 1 125 ? -33.122 3.869 12.434 1.00 71.44 125 GLN A N 1
ATOM 1011 C CA . GLN A 1 125 ? -32.959 5.183 13.040 1.00 71.44 125 GLN A CA 1
ATOM 1012 C C . GLN A 1 125 ? -31.965 5.056 14.202 1.00 71.44 125 GLN A C 1
ATOM 1014 O O . GLN A 1 125 ? -32.157 4.169 15.041 1.00 71.44 125 GLN A O 1
ATOM 1019 N N . PRO A 1 126 ? -30.940 5.920 14.298 1.00 65.94 126 PRO A N 1
ATOM 1020 C CA . PRO A 1 126 ? -29.967 5.872 15.391 1.00 65.94 126 PRO A CA 1
ATOM 1021 C C . PRO A 1 126 ? -30.644 5.940 16.769 1.00 65.94 126 PRO A C 1
ATOM 1023 O O . PRO A 1 126 ? -30.277 5.188 17.665 1.00 65.94 126 PRO A O 1
ATOM 1026 N N . SER A 1 127 ? -31.748 6.685 16.889 1.00 70.88 127 SER A N 1
ATOM 1027 C CA . SER A 1 127 ? -32.562 6.758 18.111 1.00 70.88 127 SER A CA 1
ATOM 1028 C C . SER A 1 127 ? -33.159 5.417 18.562 1.00 70.88 127 SER A C 1
ATOM 1030 O O . SER A 1 127 ? -33.303 5.177 19.759 1.00 70.88 127 SER A O 1
ATOM 1032 N N . LYS A 1 128 ? -33.489 4.507 17.633 1.00 70.81 128 LYS A N 1
ATOM 1033 C CA . LYS A 1 128 ? -33.978 3.158 17.975 1.00 70.81 128 LYS A CA 1
ATOM 1034 C C . LYS A 1 128 ? -32.851 2.251 18.455 1.00 70.81 128 LYS A C 1
ATOM 1036 O O . LYS A 1 128 ? -33.082 1.423 19.331 1.00 70.81 128 LYS A O 1
ATOM 1041 N N . ILE A 1 129 ? -31.653 2.399 17.887 1.00 73.50 129 ILE A N 1
ATOM 1042 C CA . ILE A 1 129 ? -30.473 1.647 18.328 1.00 73.50 129 ILE A CA 1
ATOM 1043 C C . ILE A 1 129 ? -30.079 2.102 19.731 1.00 73.50 129 ILE A C 1
ATOM 1045 O O . ILE A 1 129 ? -29.932 1.262 20.609 1.00 73.50 129 ILE A O 1
ATOM 1049 N N . GLU A 1 130 ? -29.984 3.410 19.963 1.00 77.50 130 GLU A N 1
ATOM 1050 C CA . GLU A 1 130 ? -29.645 3.981 21.272 1.00 77.50 130 GLU A CA 1
ATOM 1051 C C . GLU A 1 130 ? -30.647 3.559 22.352 1.00 77.50 130 GLU A C 1
ATOM 1053 O O . GLU A 1 130 ? -30.247 3.089 23.415 1.00 77.50 130 GLU A O 1
ATOM 1058 N N . SER A 1 131 ? -31.950 3.613 22.050 1.00 78.44 131 SER A N 1
ATOM 1059 C CA . SER A 1 131 ? -32.995 3.120 22.957 1.00 78.44 131 SER A CA 1
ATOM 1060 C C . SER A 1 131 ? -32.844 1.628 23.261 1.00 78.44 131 SER A C 1
ATOM 1062 O O . SER A 1 131 ? -33.034 1.214 24.402 1.00 78.44 131 SER A O 1
ATOM 1064 N N . LYS A 1 132 ? -32.498 0.803 22.263 1.00 79.94 132 LYS A N 1
ATOM 1065 C CA . LYS A 1 132 ? -32.344 -0.643 22.457 1.00 79.94 132 LYS A CA 1
ATOM 1066 C C . LYS A 1 132 ? -31.078 -0.993 23.236 1.00 79.94 132 LYS A C 1
ATOM 1068 O O . LYS A 1 132 ? -31.105 -1.917 24.041 1.00 79.94 132 LYS A O 1
ATOM 1073 N N . VAL A 1 133 ? -29.990 -0.255 23.024 1.00 83.06 133 VAL A N 1
ATOM 1074 C CA . VAL A 1 133 ? -28.754 -0.397 23.803 1.00 83.06 133 VAL A CA 1
ATOM 1075 C C . VAL A 1 133 ? -29.008 -0.024 25.263 1.00 83.06 133 VAL A C 1
ATOM 1077 O O . VAL A 1 133 ? -28.667 -0.810 26.140 1.00 83.06 1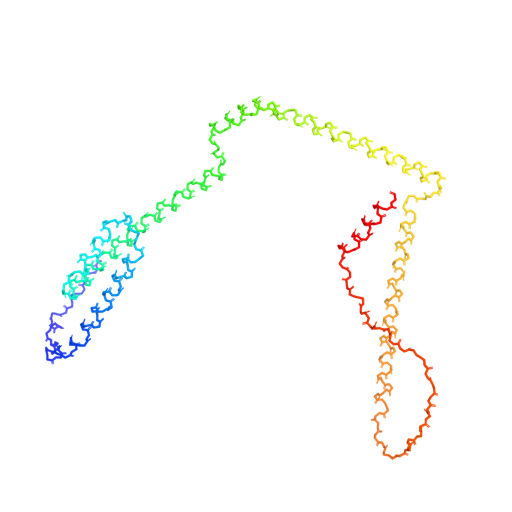33 VAL A O 1
ATOM 1080 N N . ALA A 1 134 ? -29.700 1.089 25.527 1.00 82.69 134 ALA A N 1
ATOM 1081 C CA . ALA A 1 134 ? -30.070 1.486 26.885 1.00 82.69 134 ALA A CA 1
ATOM 1082 C C . ALA A 1 134 ? -30.987 0.455 27.577 1.00 82.69 134 ALA A C 1
ATOM 1084 O O . ALA A 1 134 ? -30.794 0.137 28.749 1.00 82.69 134 ALA A O 1
ATOM 1085 N N . GLU A 1 135 ? -31.958 -0.123 26.857 1.00 83.94 135 GLU A N 1
ATOM 1086 C CA . GLU A 1 135 ? -32.779 -1.230 27.375 1.00 83.94 135 GLU A CA 1
ATOM 1087 C C . GLU A 1 135 ? -31.936 -2.459 27.745 1.00 83.94 135 GLU A C 1
ATOM 1089 O O . GLU A 1 135 ? -32.141 -3.047 28.806 1.00 83.94 135 GLU A O 1
ATOM 1094 N N . LEU A 1 136 ? -30.982 -2.848 26.892 1.00 81.88 136 LEU A N 1
ATOM 1095 C CA . LEU A 1 136 ? -30.112 -4.001 27.137 1.00 81.88 136 LEU A CA 1
ATOM 1096 C C . LEU A 1 136 ? -29.149 -3.765 28.308 1.00 81.88 136 LEU A C 1
ATOM 1098 O O . LEU A 1 136 ? -28.887 -4.688 29.080 1.00 81.88 136 LEU A O 1
ATOM 1102 N N . GLU A 1 137 ? -28.642 -2.544 28.474 1.00 82.44 137 GLU A N 1
ATOM 1103 C CA . GLU A 1 137 ? -27.814 -2.176 29.626 1.00 82.44 137 GLU A CA 1
ATOM 1104 C C . GLU A 1 137 ? -28.607 -2.230 30.936 1.00 82.44 137 GLU A C 1
ATOM 1106 O O . GLU A 1 137 ? -28.117 -2.776 31.926 1.00 82.44 137 GLU A O 1
ATOM 1111 N N . ASN A 1 138 ? -29.853 -1.752 30.937 1.00 79.88 138 ASN A N 1
ATOM 1112 C CA . ASN A 1 138 ? -30.721 -1.825 32.112 1.00 79.88 138 ASN A CA 1
ATOM 1113 C C . ASN A 1 138 ? -31.064 -3.276 32.486 1.00 79.88 138 ASN A C 1
ATOM 1115 O O . ASN A 1 138 ? -30.921 -3.651 33.648 1.00 79.88 138 ASN A O 1
ATOM 1119 N N . GLN A 1 139 ? -31.402 -4.122 31.508 1.00 77.56 139 GLN A N 1
ATOM 1120 C CA . GLN A 1 139 ? -31.660 -5.553 31.737 1.00 77.56 139 GLN A CA 1
ATOM 1121 C C . GLN A 1 139 ? -30.426 -6.294 32.269 1.00 77.56 139 GLN A C 1
ATOM 1123 O O . GLN A 1 139 ? -30.521 -7.124 33.177 1.00 77.56 139 GLN A O 1
ATOM 1128 N N . ARG A 1 140 ? -29.238 -5.978 31.740 1.00 75.69 140 ARG A N 1
ATOM 1129 C CA . ARG A 1 140 ? -27.976 -6.525 32.249 1.00 75.69 140 ARG A CA 1
ATOM 1130 C C . ARG A 1 140 ? -27.759 -6.138 33.712 1.00 75.69 140 ARG A C 1
ATOM 1132 O O . ARG A 1 140 ? -27.395 -6.993 34.514 1.00 75.69 140 ARG A O 1
ATOM 1139 N N . ASN A 1 141 ? -27.990 -4.879 34.068 1.00 73.62 141 ASN A N 1
ATOM 1140 C CA . ASN A 1 141 ? -27.798 -4.419 35.439 1.00 73.62 141 ASN A CA 1
ATOM 1141 C C . ASN A 1 141 ? -28.778 -5.105 36.405 1.00 73.62 141 ASN A C 1
ATOM 1143 O O . ASN A 1 141 ? -28.344 -5.578 37.451 1.00 73.62 141 ASN A O 1
ATOM 1147 N N . GLU A 1 142 ? -30.050 -5.262 36.030 1.00 71.38 142 GLU A N 1
ATOM 1148 C CA . GLU A 1 142 ? -31.049 -5.990 36.830 1.00 71.38 142 GLU A CA 1
ATOM 1149 C C . GLU A 1 142 ? -30.640 -7.445 37.102 1.00 71.38 142 GLU A C 1
ATOM 1151 O O . GLU A 1 142 ? -30.691 -7.897 38.245 1.00 71.38 142 GLU A O 1
ATOM 1156 N N . THR A 1 143 ? -30.148 -8.166 36.087 1.00 70.25 143 THR A N 1
ATOM 1157 C CA . THR A 1 143 ? -29.668 -9.546 36.289 1.00 70.25 143 THR A CA 1
ATOM 1158 C C . THR A 1 143 ? -28.456 -9.625 37.220 1.00 70.25 143 THR A C 1
ATOM 1160 O O . THR A 1 143 ? -28.404 -10.508 38.071 1.00 70.25 143 THR A O 1
ATOM 1163 N N . ILE A 1 144 ? -27.507 -8.688 37.126 1.00 70.75 144 ILE A N 1
ATOM 1164 C CA . ILE A 1 144 ? -26.332 -8.643 38.015 1.00 70.75 144 ILE A CA 1
ATOM 1165 C C . ILE A 1 144 ? -26.749 -8.371 39.467 1.00 70.75 144 ILE A C 1
ATOM 1167 O O . ILE A 1 144 ? -26.236 -9.023 40.376 1.00 70.75 144 ILE A O 1
ATOM 1171 N N . PHE A 1 145 ? -27.698 -7.456 39.691 1.00 65.62 145 PHE A N 1
ATOM 1172 C CA . PHE A 1 145 ? -28.238 -7.189 41.027 1.00 65.62 145 PHE A CA 1
ATOM 1173 C C . PHE A 1 145 ? -28.928 -8.417 41.631 1.00 65.62 145 PHE A C 1
ATOM 1175 O O . PHE A 1 145 ? -28.772 -8.672 42.824 1.00 65.62 145 PHE A O 1
ATOM 1182 N N . GLN A 1 146 ? -29.633 -9.202 40.811 1.00 72.25 146 GLN A N 1
ATOM 1183 C CA . GLN A 1 146 ? -30.280 -10.436 41.254 1.00 72.25 146 GLN A CA 1
ATOM 1184 C C . GLN A 1 146 ? -29.252 -11.500 41.681 1.00 72.25 146 GLN A C 1
ATOM 1186 O O . GLN A 1 146 ? -29.369 -12.062 42.767 1.00 72.25 146 GLN A O 1
ATOM 1191 N N . TYR A 1 147 ? -28.200 -11.719 40.883 1.00 74.25 147 TYR A N 1
ATOM 1192 C CA . TYR A 1 147 ? -27.147 -12.687 41.217 1.00 74.25 147 TYR A CA 1
ATOM 1193 C C . TYR A 1 147 ? -26.348 -12.301 42.467 1.00 74.25 147 TYR A C 1
ATOM 1195 O O . TYR A 1 147 ? -25.974 -13.172 43.251 1.00 74.25 147 TYR A O 1
ATOM 1203 N N . GLU A 1 148 ? -26.090 -11.008 42.677 1.00 79.56 148 GLU A N 1
ATOM 1204 C CA . GLU A 1 148 ? -25.385 -10.531 43.871 1.00 79.56 148 GLU A CA 1
ATOM 1205 C C . GLU A 1 148 ? -26.240 -10.712 45.138 1.00 79.56 148 GLU A C 1
ATOM 1207 O O . GLU A 1 148 ? -25.714 -11.092 46.185 1.00 79.56 148 GLU A O 1
ATOM 1212 N N . ALA A 1 149 ? -27.559 -10.504 45.043 1.00 79.19 149 ALA A N 1
ATOM 1213 C CA . ALA A 1 149 ? -28.490 -10.748 46.143 1.00 79.19 149 ALA A CA 1
ATOM 1214 C C . ALA A 1 149 ? -28.568 -12.240 46.511 1.00 79.19 149 ALA A C 1
ATOM 1216 O O . ALA A 1 149 ? -28.439 -12.585 47.687 1.00 79.19 149 ALA A O 1
ATOM 1217 N N . ASP A 1 150 ? -28.688 -13.123 45.515 1.00 80.81 150 ASP A N 1
ATOM 1218 C CA . ASP A 1 150 ? -28.713 -14.576 45.721 1.00 80.81 150 ASP A CA 1
ATOM 1219 C C . ASP A 1 150 ? -27.383 -15.081 46.307 1.00 80.81 150 ASP A C 1
ATOM 1221 O O . ASP A 1 150 ? -27.367 -15.918 47.213 1.00 80.81 150 ASP A O 1
ATOM 1225 N N . TYR A 1 151 ? -26.251 -14.531 45.853 1.00 80.06 151 TYR A N 1
ATOM 1226 C CA . TYR A 1 151 ? -24.926 -14.835 46.397 1.00 80.06 151 TYR A CA 1
ATOM 1227 C C . TYR A 1 151 ? -24.802 -14.414 47.866 1.00 80.06 151 TYR A C 1
ATOM 1229 O O . TYR A 1 151 ? -24.325 -15.189 48.698 1.00 80.06 151 TYR A O 1
ATOM 1237 N N . GLN A 1 152 ? -25.266 -13.210 48.206 1.00 79.62 152 GLN A N 1
ATOM 1238 C CA . GLN A 1 152 ? -25.261 -12.709 49.579 1.00 79.62 152 GLN A CA 1
ATOM 1239 C C . GLN A 1 152 ? -26.148 -13.573 50.491 1.00 79.62 152 GLN A C 1
ATOM 1241 O O . GLN A 1 152 ? -25.730 -13.941 51.589 1.00 79.62 152 GLN A O 1
ATOM 1246 N N . GLN A 1 153 ? -27.322 -13.982 50.005 1.00 82.69 153 GLN A N 1
ATOM 1247 C CA . GLN A 1 153 ? -28.239 -14.861 50.730 1.00 82.69 153 GLN A CA 1
ATOM 1248 C C . GLN A 1 153 ? -27.645 -16.263 50.947 1.00 82.69 153 GLN A C 1
ATOM 1250 O O . GLN A 1 153 ? -27.771 -16.835 52.031 1.00 82.69 153 GLN A O 1
ATOM 1255 N N . CYS A 1 154 ? -26.932 -16.804 49.953 1.00 80.62 154 CYS A N 1
ATOM 1256 C CA . CYS A 1 154 ? -26.189 -18.058 50.095 1.00 80.62 154 CYS A CA 1
ATOM 1257 C C . CYS A 1 154 ? -25.063 -17.950 51.135 1.00 80.62 154 CYS A C 1
ATOM 1259 O O . CYS A 1 154 ? -24.863 -18.877 51.921 1.00 80.62 154 CYS A O 1
ATOM 1261 N N . LEU A 1 155 ? -24.334 -16.829 51.167 1.00 79.00 155 LEU A N 1
ATOM 1262 C CA . LEU A 1 155 ? -23.273 -16.593 52.153 1.00 79.00 155 LEU A CA 1
ATOM 1263 C C . LEU A 1 155 ? -23.815 -16.523 53.584 1.00 79.00 155 LEU A C 1
ATOM 1265 O O . LEU A 1 155 ? -23.218 -17.110 54.489 1.00 79.00 155 LEU A O 1
ATOM 1269 N N . GLU A 1 156 ? -24.950 -15.847 53.777 1.00 81.62 156 GLU A N 1
ATOM 1270 C CA . GLU A 1 156 ? -25.646 -15.774 55.065 1.00 81.62 156 GLU A CA 1
ATOM 1271 C C . GLU A 1 156 ? -26.153 -17.152 55.508 1.00 81.62 156 GLU A C 1
ATOM 1273 O O . GLU A 1 156 ? -25.914 -17.558 56.645 1.00 81.62 156 GLU A O 1
ATOM 1278 N N . ALA A 1 157 ? -26.769 -17.921 54.604 1.00 80.25 157 ALA A N 1
ATOM 1279 C CA . ALA A 1 157 ? -27.250 -19.273 54.897 1.00 80.25 157 ALA A CA 1
ATOM 1280 C C . ALA A 1 157 ? -26.117 -20.244 55.278 1.00 80.25 157 ALA A C 1
ATOM 1282 O O . ALA A 1 157 ? -26.294 -21.114 56.131 1.00 80.25 157 ALA A O 1
ATOM 1283 N N . LEU A 1 158 ? -24.942 -20.088 54.664 1.00 78.56 158 LEU A N 1
ATOM 1284 C CA . LEU A 1 158 ? -23.760 -20.909 54.928 1.00 78.56 158 LEU A CA 1
ATOM 1285 C C . LEU A 1 158 ? -22.917 -20.399 56.109 1.00 78.56 158 LEU A C 1
ATOM 1287 O O . LEU A 1 158 ? -21.899 -21.021 56.421 1.00 78.56 158 LEU A O 1
ATOM 1291 N N . ASN A 1 159 ? -23.303 -19.288 56.758 1.00 77.62 159 ASN A N 1
ATOM 1292 C CA . ASN A 1 159 ? -22.524 -18.621 57.812 1.00 77.62 159 ASN A CA 1
ATOM 1293 C C . ASN A 1 159 ? -21.043 -18.424 57.425 1.00 77.62 159 ASN A C 1
ATOM 1295 O O . ASN A 1 159 ? -20.138 -18.495 58.262 1.00 77.62 159 ASN A O 1
ATOM 1299 N N . CYS A 1 160 ? -20.774 -18.206 56.136 1.00 75.00 160 CYS A N 1
ATOM 1300 C CA . CYS A 1 160 ? -19.420 -18.095 55.618 1.00 75.00 160 CYS A CA 1
ATOM 1301 C C . CYS A 1 160 ? -19.091 -16.618 55.376 1.00 75.00 160 CYS A C 1
ATOM 1303 O O . CYS A 1 160 ? -19.851 -15.927 54.694 1.00 75.00 160 CYS A O 1
ATOM 1305 N N . PRO A 1 161 ? -17.961 -16.097 55.889 1.00 76.31 161 PRO A N 1
ATOM 1306 C CA . PRO A 1 161 ? -17.553 -14.742 55.565 1.00 76.31 161 PRO A CA 1
ATOM 1307 C C . PRO A 1 161 ? -17.274 -14.631 54.065 1.00 76.31 161 PRO A C 1
ATOM 1309 O O . PRO A 1 161 ? -16.670 -15.519 53.455 1.00 76.31 161 PRO A O 1
ATOM 1312 N N . ARG A 1 162 ? -17.691 -13.509 53.472 1.00 71.88 162 ARG A N 1
ATOM 1313 C CA . ARG A 1 162 ? -17.465 -13.208 52.056 1.00 71.88 162 ARG A CA 1
ATOM 1314 C C . ARG A 1 162 ? -15.974 -13.364 51.728 1.00 71.88 162 ARG A C 1
ATOM 1316 O O . ARG A 1 162 ? -15.120 -12.801 52.412 1.00 71.88 162 ARG A O 1
ATOM 1323 N N . TYR A 1 163 ? -15.669 -14.158 50.702 1.00 75.06 163 TYR A N 1
ATOM 1324 C CA . TYR A 1 163 ? -14.300 -14.513 50.296 1.00 75.06 163 TYR A CA 1
ATOM 1325 C C . TYR A 1 163 ? -13.474 -15.302 51.335 1.00 75.06 163 TYR A C 1
ATOM 1327 O O . TYR A 1 163 ? -12.259 -15.417 51.188 1.00 75.06 163 TYR A O 1
ATOM 1335 N N . GLY A 1 164 ? -14.091 -15.897 52.362 1.00 77.38 164 GLY A N 1
ATOM 1336 C CA . GLY A 1 164 ? -13.392 -16.638 53.420 1.00 77.38 164 GLY A CA 1
ATOM 1337 C C . GLY A 1 164 ? -12.538 -17.798 52.900 1.00 77.38 164 GLY A C 1
ATOM 1338 O O . GLY A 1 164 ? -11.362 -17.906 53.248 1.00 77.38 164 GLY A O 1
ATOM 1339 N N . LEU A 1 165 ? -13.102 -18.616 52.007 1.00 76.44 165 LEU A N 1
ATOM 1340 C CA . LEU A 1 165 ? -12.384 -19.716 51.357 1.00 76.44 165 LEU A CA 1
ATOM 1341 C C . LEU A 1 165 ? -11.259 -19.205 50.446 1.00 76.44 165 LEU A C 1
ATOM 1343 O O . LEU A 1 165 ? -10.149 -19.725 50.492 1.00 76.44 165 LEU A O 1
ATOM 1347 N N . SER A 1 166 ? -11.521 -18.151 49.668 1.00 81.31 166 SER A N 1
ATOM 1348 C CA . SER A 1 166 ? -10.523 -17.543 48.779 1.00 81.31 166 SER A CA 1
ATOM 1349 C C . SER A 1 166 ? -9.318 -17.020 49.564 1.00 81.31 166 SER A C 1
ATOM 1351 O O . SER A 1 166 ? -8.177 -17.289 49.203 1.00 81.31 166 SER A O 1
ATOM 1353 N N . ASN A 1 167 ? -9.564 -16.350 50.692 1.00 83.12 167 ASN A N 1
ATOM 1354 C CA . ASN A 1 167 ? -8.514 -15.846 51.575 1.00 83.12 167 ASN A CA 1
ATOM 1355 C C . ASN A 1 167 ? -7.716 -16.983 52.232 1.00 83.12 167 ASN A C 1
ATOM 1357 O O . ASN A 1 167 ? -6.512 -16.849 52.448 1.00 83.12 167 ASN A O 1
ATOM 1361 N N . ALA A 1 168 ? -8.369 -18.100 52.568 1.00 84.00 168 ALA A N 1
ATOM 1362 C CA . ALA A 1 168 ? -7.694 -19.279 53.104 1.00 84.00 168 ALA A CA 1
ATOM 1363 C C . ALA A 1 168 ? -6.799 -19.948 52.049 1.00 84.00 168 ALA A C 1
ATOM 1365 O O . ALA A 1 168 ? -5.646 -20.263 52.339 1.00 84.00 168 ALA A O 1
ATOM 1366 N N . ILE A 1 169 ? -7.291 -20.091 50.815 1.00 86.38 169 ILE A N 1
ATOM 1367 C CA . ILE A 1 169 ? -6.519 -20.622 49.685 1.00 86.38 169 ILE A CA 1
ATOM 1368 C C . ILE A 1 169 ? -5.319 -19.720 49.382 1.00 86.38 169 ILE A C 1
ATOM 1370 O O . ILE A 1 169 ? -4.208 -20.215 49.226 1.00 86.38 169 ILE A O 1
ATOM 1374 N N . GLU A 1 170 ? -5.499 -18.399 49.365 1.00 90.25 170 GLU A N 1
ATOM 1375 C CA . GLU A 1 170 ? -4.403 -17.460 49.108 1.00 90.25 170 GLU A CA 1
ATOM 1376 C C . GLU A 1 170 ? -3.325 -17.506 50.205 1.00 90.25 170 GLU A C 1
ATOM 1378 O O . GLU A 1 170 ? -2.130 -17.430 49.912 1.00 90.25 170 GLU A O 1
ATOM 1383 N N . LYS A 1 171 ? -3.723 -17.676 51.473 1.00 91.56 171 LYS A N 1
ATOM 1384 C CA . LYS A 1 171 ? -2.777 -17.896 52.578 1.00 91.56 171 LYS A CA 1
ATOM 1385 C C . LYS A 1 171 ? -1.981 -19.187 52.391 1.00 91.56 171 LYS A C 1
ATOM 1387 O O . LYS A 1 171 ? -0.762 -19.152 52.532 1.00 91.56 171 LYS A O 1
ATOM 1392 N N . LEU A 1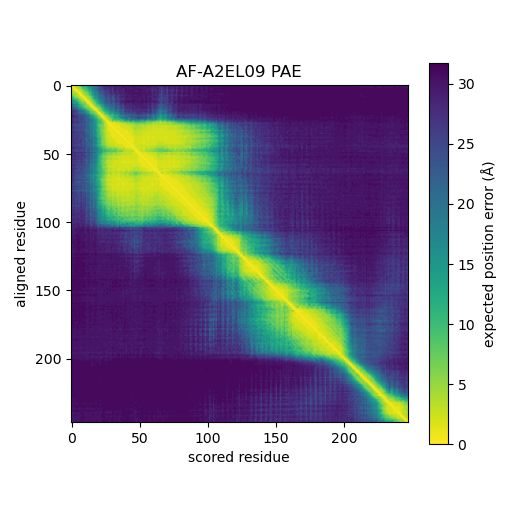 172 ? -2.651 -20.282 52.034 1.00 91.19 172 LEU A N 1
ATOM 1393 C CA . LEU A 1 172 ? -2.006 -21.576 51.796 1.00 91.19 172 LEU A CA 1
ATOM 1394 C C . LEU A 1 172 ? -1.059 -21.539 50.592 1.00 91.19 172 LEU A C 1
ATOM 1396 O O . LEU A 1 172 ? 0.028 -22.102 50.663 1.00 91.19 172 LEU A O 1
ATOM 1400 N N . LEU A 1 173 ? -1.424 -20.841 49.513 1.00 91.81 173 LEU A N 1
ATOM 1401 C CA . LEU A 1 173 ? -0.542 -20.647 48.359 1.00 91.81 173 LEU A CA 1
ATOM 1402 C C . LEU A 1 173 ? 0.734 -19.896 48.756 1.00 91.81 173 LEU A C 1
ATOM 1404 O O . LEU A 1 173 ? 1.831 -20.375 48.486 1.00 91.81 173 LEU A O 1
ATOM 1408 N N . LYS A 1 174 ? 0.604 -18.786 49.494 1.00 92.56 174 LYS A N 1
ATOM 1409 C CA . LYS A 1 174 ? 1.761 -18.019 49.993 1.00 92.56 174 LYS A CA 1
ATOM 1410 C C . LYS A 1 174 ? 2.651 -18.828 50.937 1.00 92.56 174 LYS A C 1
ATOM 1412 O O . LYS A 1 174 ? 3.859 -18.609 50.977 1.00 92.56 174 LYS A O 1
ATOM 1417 N N . GLU A 1 175 ? 2.072 -19.711 51.742 1.00 93.12 175 GLU A N 1
ATOM 1418 C CA . GLU A 1 175 ? 2.831 -20.595 52.629 1.00 93.12 175 GLU A CA 1
ATOM 1419 C C . GLU A 1 175 ? 3.568 -21.690 51.847 1.00 93.12 175 GLU A C 1
ATOM 1421 O O . GLU A 1 175 ? 4.737 -21.962 52.119 1.00 93.12 175 GLU A O 1
ATOM 1426 N N . ASN A 1 176 ? 2.931 -22.250 50.819 1.00 89.56 176 ASN A N 1
ATOM 1427 C CA . ASN A 1 176 ? 3.543 -23.234 49.932 1.00 89.56 176 ASN A CA 1
ATOM 1428 C C . ASN A 1 176 ? 4.714 -22.638 49.128 1.00 89.56 176 ASN A C 1
ATOM 1430 O O . ASN A 1 176 ? 5.786 -23.236 49.054 1.00 89.56 176 ASN A O 1
ATOM 1434 N N . ASP A 1 177 ? 4.563 -21.415 48.616 1.00 92.94 177 ASP A N 1
ATOM 1435 C CA . ASP A 1 177 ? 5.643 -20.709 47.917 1.00 92.94 177 ASP A CA 1
ATOM 1436 C C . ASP A 1 177 ? 6.874 -20.511 48.820 1.00 92.94 177 ASP A C 1
ATOM 1438 O O . ASP A 1 177 ? 8.007 -20.765 48.404 1.00 92.94 177 ASP A O 1
ATOM 1442 N N . LYS A 1 178 ? 6.660 -20.148 50.092 1.00 92.69 178 LYS A N 1
ATOM 1443 C CA . LYS A 1 178 ? 7.740 -20.035 51.088 1.00 92.69 178 LYS A CA 1
ATOM 1444 C C . LYS A 1 178 ? 8.420 -21.374 51.360 1.00 92.69 178 LYS A C 1
ATOM 1446 O O . LYS A 1 178 ? 9.641 -21.428 51.477 1.00 92.69 178 LYS A O 1
ATOM 1451 N N . LEU A 1 179 ? 7.652 -22.458 51.461 1.00 91.56 179 LEU A N 1
ATOM 1452 C CA . LEU A 1 179 ? 8.209 -23.798 51.655 1.00 91.56 179 LEU A CA 1
ATOM 1453 C C . LEU A 1 179 ? 9.057 -24.233 50.458 1.00 91.56 179 LEU A C 1
ATOM 1455 O O . LEU A 1 179 ? 10.128 -24.815 50.643 1.00 91.56 179 LEU A O 1
ATOM 1459 N N . HIS A 1 180 ? 8.626 -23.917 49.238 1.00 88.62 180 HIS A N 1
ATOM 1460 C CA . HIS A 1 180 ? 9.415 -24.166 48.038 1.00 88.62 180 HIS A CA 1
ATOM 1461 C C . HIS A 1 180 ? 10.728 -23.378 48.028 1.00 88.62 180 HIS A C 1
ATOM 1463 O O . HIS A 1 180 ? 11.762 -23.944 47.671 1.00 88.62 180 HIS A O 1
ATOM 1469 N N . GLU A 1 181 ? 10.714 -22.119 48.467 1.00 90.06 181 GLU A N 1
ATOM 1470 C CA . GLU A 1 181 ? 11.918 -21.292 48.591 1.00 90.06 181 GLU A CA 1
ATOM 1471 C C . GLU A 1 181 ? 12.905 -21.861 49.624 1.00 90.06 181 GLU A C 1
ATOM 1473 O O . GLU A 1 181 ? 14.086 -22.040 49.320 1.00 90.06 181 GLU A O 1
ATOM 1478 N N . VAL A 1 182 ? 12.424 -22.240 50.813 1.00 90.38 182 VAL A N 1
ATOM 1479 C CA . VAL A 1 182 ? 13.248 -22.886 51.852 1.00 90.38 182 VAL A CA 1
ATOM 1480 C C . VAL A 1 182 ? 13.831 -24.205 51.343 1.00 90.38 182 VAL A C 1
ATOM 1482 O O . VAL A 1 182 ? 15.034 -24.427 51.432 1.00 90.38 182 VAL A O 1
ATOM 1485 N N . THR A 1 183 ? 13.012 -25.044 50.708 1.00 87.69 183 THR A N 1
ATOM 1486 C CA . THR A 1 183 ? 13.463 -26.334 50.164 1.00 87.69 183 THR A CA 1
ATOM 1487 C C . THR A 1 183 ? 14.506 -26.154 49.056 1.00 87.69 183 THR A C 1
ATOM 1489 O O . THR A 1 183 ? 15.439 -26.951 48.935 1.00 87.69 183 THR A O 1
ATOM 1492 N N . ALA A 1 184 ? 14.370 -25.120 48.221 1.00 85.62 184 ALA A N 1
ATOM 1493 C CA . ALA A 1 184 ? 15.357 -24.791 47.198 1.00 85.62 184 ALA A CA 1
ATOM 1494 C C . ALA A 1 184 ? 16.687 -24.339 47.822 1.00 85.62 184 ALA A C 1
ATOM 1496 O O . ALA A 1 184 ? 17.751 -24.773 47.370 1.00 85.62 184 ALA A O 1
ATOM 1497 N N . ASN A 1 185 ? 16.629 -23.534 48.887 1.00 86.31 185 ASN A N 1
ATOM 1498 C CA . ASN A 1 185 ? 17.803 -23.104 49.642 1.00 86.31 185 ASN A CA 1
ATOM 1499 C C . ASN A 1 185 ? 18.512 -24.290 50.313 1.00 86.31 185 ASN A C 1
ATOM 1501 O O . ASN A 1 185 ? 19.725 -24.433 50.155 1.00 86.31 185 ASN A O 1
ATOM 1505 N N . ASP A 1 186 ? 17.767 -25.189 50.958 1.00 88.56 186 ASP A N 1
ATOM 1506 C CA . ASP A 1 186 ? 18.312 -26.391 51.596 1.00 88.56 186 ASP A CA 1
ATOM 1507 C C . ASP A 1 186 ? 18.974 -27.324 50.574 1.00 88.56 186 ASP A C 1
ATOM 1509 O O . ASP A 1 186 ? 20.099 -27.779 50.774 1.00 88.56 186 ASP A O 1
ATOM 1513 N N . ARG A 1 187 ? 18.342 -27.552 49.415 1.00 84.62 187 ARG A N 1
ATOM 1514 C CA . ARG A 1 187 ? 18.952 -28.312 48.306 1.00 84.62 187 ARG A CA 1
ATOM 1515 C C . ARG A 1 187 ? 20.224 -27.655 47.776 1.00 84.62 187 ARG A C 1
ATOM 1517 O O . ARG A 1 187 ? 21.168 -28.358 47.407 1.00 84.62 187 ARG A O 1
ATOM 1524 N N . GLY A 1 188 ? 20.259 -26.324 47.732 1.00 83.06 188 GLY A N 1
ATOM 1525 C CA . GLY A 1 188 ? 21.447 -25.558 47.371 1.00 83.06 188 GLY A CA 1
ATOM 1526 C C . GLY A 1 188 ? 22.581 -25.745 48.380 1.00 83.06 188 GLY A C 1
ATOM 1527 O O . GLY A 1 188 ? 23.721 -25.966 47.976 1.00 83.06 188 GLY A O 1
ATOM 1528 N N . LEU A 1 189 ? 22.270 -25.717 49.678 1.00 83.69 189 LEU A N 1
ATOM 1529 C CA . LEU A 1 189 ? 23.232 -25.961 50.756 1.00 83.69 189 LEU A CA 1
ATOM 1530 C C . LEU A 1 189 ? 23.754 -27.400 50.737 1.00 83.69 189 LEU A C 1
ATOM 1532 O O . LEU A 1 189 ? 24.964 -27.601 50.772 1.00 83.69 189 LEU A O 1
ATOM 1536 N N . ILE A 1 190 ? 22.873 -28.389 50.583 1.00 81.94 190 ILE A N 1
ATOM 1537 C CA . ILE A 1 190 ? 23.253 -29.804 50.460 1.00 81.94 190 ILE A CA 1
ATOM 1538 C C . ILE A 1 190 ? 24.143 -30.020 49.232 1.00 81.94 190 ILE A C 1
ATOM 1540 O O . ILE A 1 190 ? 25.149 -30.720 49.320 1.00 81.94 190 ILE A O 1
ATOM 1544 N N . SER A 1 191 ? 23.821 -29.396 48.095 1.00 79.81 191 SER A N 1
ATOM 1545 C CA . SER A 1 191 ? 24.650 -29.493 46.884 1.00 79.81 191 SER A CA 1
ATOM 1546 C C . SER A 1 191 ? 26.025 -28.850 47.064 1.00 79.81 191 SER A C 1
ATOM 1548 O O . SER A 1 191 ? 27.010 -29.371 46.544 1.00 79.81 191 SER A O 1
ATOM 1550 N N . LYS A 1 192 ? 26.113 -27.732 47.799 1.00 80.56 192 LYS A N 1
ATOM 1551 C CA . LYS A 1 192 ? 27.397 -27.106 48.151 1.00 80.56 192 LYS A CA 1
ATOM 1552 C C . LYS A 1 192 ? 28.213 -28.005 49.073 1.00 80.56 192 LYS A C 1
ATOM 1554 O O . LYS A 1 192 ? 29.353 -28.298 48.742 1.00 80.56 192 LYS A O 1
ATOM 1559 N N . HIS A 1 193 ? 27.606 -28.517 50.141 1.00 81.00 193 HIS A N 1
ATOM 1560 C CA . HIS A 1 193 ? 28.280 -29.395 51.093 1.00 81.00 193 HIS A CA 1
ATOM 1561 C C . HIS A 1 193 ? 28.739 -30.713 50.448 1.00 81.00 193 HIS A C 1
ATOM 1563 O O . HIS A 1 193 ? 29.857 -31.160 50.665 1.00 81.00 193 HIS A O 1
ATOM 1569 N N . SER A 1 194 ? 27.918 -31.295 49.567 1.00 81.19 194 SER A N 1
ATOM 1570 C CA .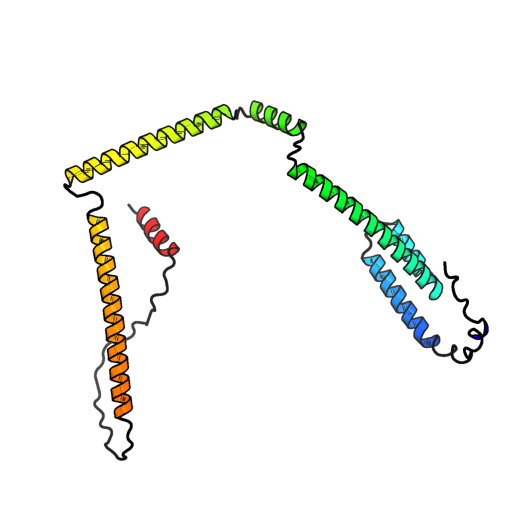 SER A 1 194 ? 28.294 -32.494 48.801 1.00 81.19 194 SER A CA 1
ATOM 1571 C C . SER A 1 194 ? 29.464 -32.226 47.850 1.00 81.19 194 SER A C 1
ATOM 1573 O O . SER A 1 194 ? 30.302 -33.096 47.649 1.00 81.19 194 SER A O 1
ATOM 1575 N N . ARG A 1 195 ? 29.540 -31.023 47.262 1.00 78.75 195 ARG A N 1
ATOM 1576 C CA . ARG A 1 195 ? 30.675 -30.616 46.423 1.00 78.75 195 ARG A CA 1
ATOM 1577 C C . ARG A 1 195 ? 31.939 -30.387 47.254 1.00 78.75 195 ARG A C 1
ATOM 1579 O O . ARG A 1 195 ? 33.002 -30.778 46.796 1.00 78.75 195 ARG A O 1
ATOM 1586 N N . GLU A 1 196 ? 31.816 -29.781 48.432 1.00 78.81 196 GLU A N 1
ATOM 1587 C CA . GLU A 1 196 ? 32.930 -29.555 49.363 1.00 78.81 196 GLU A CA 1
ATOM 1588 C C . GLU A 1 196 ? 33.540 -30.882 49.838 1.00 78.81 196 GLU A C 1
ATOM 1590 O O . GLU A 1 196 ? 34.749 -31.060 49.721 1.00 78.81 196 GLU A O 1
ATOM 1595 N N . LEU A 1 197 ? 32.710 -31.854 50.234 1.00 73.56 197 LEU A N 1
ATOM 1596 C CA . LEU A 1 197 ? 33.164 -33.202 50.605 1.00 73.56 197 LEU A CA 1
ATOM 1597 C C . LEU A 1 197 ? 33.896 -33.913 49.455 1.00 73.56 197 LEU A C 1
ATOM 1599 O O . LEU A 1 197 ? 34.951 -34.499 49.666 1.00 73.56 197 LEU A O 1
ATOM 1603 N N . LEU A 1 198 ? 33.382 -33.813 48.225 1.00 68.69 198 LEU A N 1
ATOM 1604 C CA . LEU A 1 198 ? 34.037 -34.399 47.049 1.00 68.69 198 LEU A CA 1
ATOM 1605 C C . LEU A 1 198 ? 35.353 -33.694 46.683 1.00 68.69 198 LEU A C 1
ATOM 1607 O O . LEU A 1 198 ? 36.238 -34.328 46.121 1.00 68.69 198 LEU A O 1
ATOM 1611 N N . SER A 1 199 ? 35.501 -32.402 46.990 1.00 62.94 199 SER A N 1
ATOM 1612 C CA . SER A 1 199 ? 36.765 -31.679 46.791 1.00 62.94 199 SER A CA 1
ATOM 1613 C C . SER A 1 199 ? 37.799 -31.913 47.898 1.00 62.94 199 SER A C 1
ATOM 1615 O O . SER A 1 199 ? 38.978 -31.670 47.666 1.00 62.94 199 SER A O 1
ATOM 1617 N N . GLU A 1 200 ? 37.388 -32.388 49.078 1.00 58.72 200 GLU A N 1
ATOM 1618 C CA . GLU A 1 200 ? 38.300 -32.774 50.166 1.00 58.72 200 GLU A CA 1
ATOM 1619 C C . GLU A 1 200 ? 38.821 -34.221 50.031 1.00 58.72 200 GLU A C 1
ATOM 1621 O O . GLU A 1 200 ? 39.831 -34.560 50.642 1.00 58.72 200 GLU A O 1
ATOM 1626 N N . GLU A 1 201 ? 38.193 -35.064 49.199 1.00 55.75 201 GLU A N 1
ATOM 1627 C CA . GLU A 1 201 ? 38.648 -36.440 48.920 1.00 55.75 201 GLU A CA 1
ATOM 1628 C C . GLU A 1 201 ? 39.669 -36.554 47.761 1.00 55.75 201 GLU A C 1
ATOM 1630 O O . GLU A 1 201 ? 40.233 -37.629 47.550 1.00 55.75 201 GLU A O 1
ATOM 1635 N N . GLU A 1 202 ? 39.984 -35.472 47.035 1.00 49.91 202 GLU A N 1
ATOM 1636 C CA . GLU A 1 202 ? 41.031 -35.459 45.992 1.00 49.91 202 GLU A CA 1
ATOM 1637 C C . GLU A 1 202 ? 42.412 -35.021 46.537 1.00 49.91 202 GLU A C 1
ATOM 1639 O O . GLU A 1 202 ? 42.998 -34.031 46.105 1.00 49.91 202 GLU A O 1
ATOM 1644 N N . GLU A 1 203 ? 42.979 -35.811 47.455 1.00 42.75 203 GLU A N 1
ATOM 1645 C CA . GLU A 1 203 ? 44.434 -35.907 47.682 1.00 42.75 203 GLU A CA 1
ATOM 1646 C C . GLU A 1 203 ? 44.906 -37.291 47.178 1.00 42.75 203 GLU A C 1
ATOM 1648 O O . GLU A 1 203 ? 44.324 -38.319 47.541 1.00 42.75 203 GLU A O 1
ATOM 1653 N N . PRO A 1 204 ? 45.926 -37.376 46.300 1.00 48.84 204 PRO A N 1
ATOM 1654 C CA . PRO A 1 204 ? 46.185 -38.578 45.524 1.00 48.84 204 PRO A CA 1
ATOM 1655 C C . PRO A 1 204 ? 47.037 -39.562 46.325 1.00 48.84 204 PRO A C 1
ATOM 1657 O O . PRO A 1 204 ? 48.240 -39.361 46.484 1.00 48.84 204 PRO A O 1
ATOM 1660 N N . THR A 1 205 ? 46.472 -40.697 46.740 1.00 39.38 205 THR A N 1
ATOM 1661 C CA . THR A 1 205 ? 47.301 -41.867 47.057 1.00 39.38 205 THR A CA 1
ATOM 1662 C C . THR A 1 205 ? 46.795 -43.141 46.401 1.00 39.38 205 THR A C 1
ATOM 1664 O O . THR A 1 205 ? 45.627 -43.512 46.416 1.00 39.38 205 THR A O 1
ATOM 1667 N N . SER A 1 206 ? 47.757 -43.776 45.744 1.00 36.84 206 SER A N 1
ATOM 1668 C CA . SER A 1 206 ? 47.661 -44.985 44.952 1.00 36.84 206 SER A CA 1
ATOM 1669 C C . SER A 1 206 ? 47.236 -46.219 45.748 1.00 36.84 206 SER A C 1
ATOM 1671 O O . SER A 1 206 ? 47.671 -46.395 46.884 1.00 36.84 206 SER A O 1
ATOM 1673 N N . SER A 1 207 ? 46.647 -47.156 45.002 1.00 38.72 207 SER A N 1
ATOM 1674 C CA . SER A 1 207 ? 46.734 -48.620 45.148 1.00 38.72 207 SER A CA 1
ATOM 1675 C C . SER A 1 207 ? 45.483 -49.324 45.674 1.00 38.72 207 SER A C 1
ATOM 1677 O O . SER A 1 207 ? 45.176 -49.290 46.853 1.00 38.72 207 SER A O 1
ATOM 1679 N N . GLN A 1 208 ? 44.865 -50.055 44.737 1.00 39.69 208 GLN A N 1
ATOM 1680 C CA . GLN A 1 208 ? 44.246 -51.378 44.877 1.00 39.69 208 GLN A CA 1
ATOM 1681 C C . GLN A 1 208 ? 43.260 -51.603 46.036 1.00 39.69 208 GLN A C 1
ATOM 1683 O O . GLN A 1 208 ? 43.674 -51.725 47.176 1.00 39.69 208 GLN A O 1
ATOM 1688 N N . ILE A 1 209 ? 41.997 -51.890 45.695 1.00 37.97 209 ILE A N 1
ATOM 1689 C CA . ILE A 1 209 ? 41.321 -53.158 46.034 1.00 37.97 209 ILE A CA 1
ATOM 1690 C C . ILE A 1 209 ? 40.168 -53.385 45.037 1.00 37.97 209 ILE A C 1
ATOM 1692 O O . ILE A 1 209 ? 39.162 -52.687 45.000 1.00 37.97 209 ILE A O 1
ATOM 1696 N N . SER A 1 210 ? 40.422 -54.359 44.167 1.00 37.09 210 SER A N 1
ATOM 1697 C CA . SER A 1 210 ? 39.562 -55.467 43.751 1.00 37.09 210 SER A CA 1
ATOM 1698 C C . SER A 1 210 ? 38.047 -55.264 43.668 1.00 37.09 210 SER A C 1
ATOM 1700 O O . SER A 1 210 ? 37.322 -55.253 44.660 1.00 37.09 210 SER A O 1
ATOM 1702 N N . ALA A 1 211 ? 37.578 -55.328 42.423 1.00 45.31 211 ALA A N 1
ATOM 1703 C CA . ALA A 1 211 ? 36.231 -55.724 42.058 1.00 45.31 211 ALA A CA 1
ATOM 1704 C C . ALA A 1 211 ? 35.791 -56.998 42.803 1.00 45.31 211 ALA A C 1
ATOM 1706 O O . ALA A 1 211 ? 36.431 -58.047 42.705 1.00 45.31 211 ALA A O 1
ATOM 1707 N N . SER A 1 212 ? 34.646 -56.929 43.475 1.00 37.28 212 SER A N 1
ATOM 1708 C CA . SER A 1 212 ? 33.830 -58.105 43.759 1.00 37.28 212 SER A CA 1
ATOM 1709 C C . SER A 1 212 ? 32.375 -57.793 43.430 1.00 37.28 212 SER A C 1
ATOM 1711 O O . SER A 1 212 ? 31.727 -56.922 44.001 1.00 37.28 212 SER A O 1
ATOM 1713 N N . SER A 1 213 ? 31.915 -58.502 42.406 1.00 38.66 213 SER A N 1
ATOM 1714 C CA . SER A 1 213 ? 30.548 -58.535 41.920 1.00 38.66 213 SER A CA 1
ATOM 1715 C C . SER A 1 213 ? 29.600 -59.023 43.014 1.00 38.66 213 SER A C 1
ATOM 1717 O O . SER A 1 213 ? 29.790 -60.126 43.525 1.00 38.66 213 SER A O 1
ATOM 1719 N N . ILE A 1 214 ? 28.521 -58.284 43.272 1.00 37.84 214 ILE A N 1
ATOM 1720 C CA . ILE A 1 214 ? 27.268 -58.873 43.752 1.00 37.84 214 ILE A CA 1
ATOM 1721 C C . ILE A 1 214 ? 26.202 -58.588 42.698 1.00 37.84 214 ILE A C 1
ATOM 1723 O O . ILE A 1 214 ? 25.952 -57.454 42.299 1.00 37.84 214 ILE A O 1
ATOM 1727 N N . LYS A 1 215 ? 25.670 -59.691 42.184 1.00 35.66 215 LYS A N 1
ATOM 1728 C CA . LYS A 1 215 ? 24.659 -59.820 41.141 1.00 35.66 215 LYS A CA 1
ATOM 1729 C C . LYS A 1 215 ? 23.270 -59.861 41.787 1.00 35.66 215 LYS A C 1
ATOM 1731 O O . LYS A 1 215 ? 23.139 -60.515 42.815 1.00 35.66 215 LYS A O 1
ATOM 1736 N N . LEU A 1 216 ? 22.286 -59.357 41.028 1.00 33.62 216 LEU A N 1
ATOM 1737 C CA . LEU A 1 216 ? 20.865 -59.762 41.003 1.00 33.62 216 LEU A CA 1
ATOM 1738 C C . LEU A 1 216 ? 20.033 -59.285 42.224 1.00 33.62 216 LEU A C 1
ATOM 1740 O O . LEU A 1 216 ? 20.486 -59.358 43.353 1.00 33.62 216 LEU A O 1
ATOM 1744 N N . ASP A 1 217 ? 18.834 -58.710 42.092 1.00 27.03 217 ASP A N 1
ATOM 1745 C CA . ASP A 1 217 ? 17.786 -59.028 41.125 1.00 27.03 217 ASP A CA 1
ATOM 1746 C C . ASP A 1 217 ? 16.870 -57.857 40.728 1.00 27.03 217 ASP A C 1
ATOM 1748 O O . ASP A 1 217 ? 16.714 -56.839 41.397 1.00 27.03 217 ASP A O 1
ATOM 1752 N N . SER A 1 218 ? 16.262 -58.103 39.575 1.00 35.03 218 SER A N 1
ATOM 1753 C CA . SER A 1 218 ? 15.232 -57.404 38.815 1.00 35.03 218 SER A CA 1
ATOM 1754 C C . SER A 1 218 ? 14.032 -56.826 39.575 1.00 35.03 218 SER A C 1
ATOM 1756 O O . SER A 1 218 ? 13.363 -57.553 40.303 1.00 35.03 218 SER A O 1
ATOM 1758 N N . SER A 1 219 ? 13.605 -55.621 39.167 1.00 34.50 219 SER A N 1
ATOM 1759 C CA . SER A 1 219 ? 12.228 -55.405 38.679 1.00 34.50 219 SER A CA 1
ATOM 1760 C C . SER A 1 219 ? 12.017 -54.019 38.043 1.00 34.50 219 SER A C 1
ATOM 1762 O O . SER A 1 219 ? 12.231 -53.001 38.690 1.00 34.50 219 SER A O 1
ATOM 1764 N N . SER A 1 220 ? 11.494 -54.037 36.806 1.00 35.44 220 SER A N 1
ATOM 1765 C CA . SER A 1 220 ? 10.602 -53.039 36.175 1.00 35.44 220 SER A CA 1
ATOM 1766 C C . SER A 1 220 ? 11.184 -51.648 35.859 1.00 35.44 220 SER A C 1
ATOM 1768 O O . SER A 1 220 ? 11.237 -50.758 36.696 1.00 35.44 220 SER A O 1
ATOM 1770 N N . SER A 1 221 ? 11.801 -51.449 34.692 1.00 34.62 221 SER A N 1
ATOM 1771 C CA . SER A 1 221 ? 11.185 -51.037 33.412 1.00 34.62 221 SER A CA 1
ATOM 1772 C C . SER A 1 221 ? 10.469 -49.672 33.418 1.00 34.62 221 SER A C 1
ATOM 1774 O O . SER A 1 221 ? 9.321 -49.558 33.831 1.00 34.62 221 SER A O 1
ATOM 1776 N N . ASN A 1 222 ? 11.169 -48.687 32.843 1.00 36.75 222 ASN A N 1
ATOM 1777 C CA . ASN A 1 222 ? 10.686 -47.555 32.043 1.00 36.75 222 ASN A CA 1
ATOM 1778 C C . ASN A 1 222 ? 9.463 -46.760 32.534 1.00 36.75 222 ASN A C 1
ATOM 1780 O O . ASN A 1 222 ? 8.328 -47.042 32.163 1.00 36.75 222 ASN A O 1
ATOM 1784 N N . GLY A 1 223 ? 9.736 -45.627 33.185 1.00 32.19 223 GLY A N 1
ATOM 1785 C CA . GLY A 1 223 ? 8.858 -44.457 33.184 1.00 32.19 223 GLY A CA 1
ATOM 1786 C C . GLY A 1 223 ? 9.658 -43.241 32.727 1.00 32.19 223 GLY A C 1
ATOM 1787 O O . GLY A 1 223 ? 10.499 -42.745 33.469 1.00 32.19 223 GLY A O 1
ATOM 1788 N N . GLY A 1 224 ? 9.450 -42.820 31.479 1.00 32.16 224 GLY A N 1
ATOM 1789 C CA . GLY A 1 224 ? 10.153 -41.710 30.848 1.00 32.16 224 GLY A CA 1
ATOM 1790 C C . GLY A 1 224 ? 10.085 -40.420 31.662 1.00 32.16 224 GLY A C 1
ATOM 1791 O O . GLY A 1 224 ? 9.038 -40.021 32.168 1.00 32.16 224 GLY A O 1
ATOM 1792 N N . PHE A 1 225 ? 11.232 -39.758 31.738 1.00 32.84 225 PHE A N 1
ATOM 1793 C CA . PHE A 1 225 ? 11.385 -38.402 32.232 1.00 32.84 225 PHE A CA 1
ATOM 1794 C C . PHE A 1 225 ? 10.612 -37.448 31.306 1.00 32.84 225 PHE A C 1
ATOM 1796 O O . PHE A 1 225 ? 11.120 -37.017 30.272 1.00 32.84 225 PHE A O 1
ATOM 1803 N N . VAL A 1 226 ? 9.359 -37.150 31.649 1.00 40.97 226 VAL A N 1
ATOM 1804 C CA . VAL A 1 226 ? 8.610 -36.032 31.070 1.00 40.97 226 VAL A CA 1
ATOM 1805 C C . VAL A 1 226 ? 8.876 -34.833 31.965 1.00 40.97 226 VAL A C 1
ATOM 1807 O O . VAL A 1 226 ? 8.413 -34.760 33.101 1.00 40.97 226 VAL A O 1
ATOM 1810 N N . THR A 1 227 ? 9.670 -33.896 31.459 1.00 47.78 227 THR A N 1
ATOM 1811 C CA . THR A 1 227 ? 9.760 -32.556 32.033 1.00 47.78 227 THR A CA 1
ATOM 1812 C C . THR A 1 227 ? 8.352 -31.951 32.087 1.00 47.78 227 THR A C 1
ATOM 1814 O O . THR A 1 227 ? 7.592 -32.115 31.129 1.00 47.78 227 THR A O 1
ATOM 1817 N N . PRO A 1 228 ? 7.959 -31.229 33.153 1.00 43.88 228 PRO A N 1
ATOM 1818 C CA . PRO A 1 228 ? 6.739 -30.443 33.105 1.00 43.88 228 PRO A CA 1
ATOM 1819 C C . PRO A 1 228 ? 6.991 -29.277 32.146 1.00 43.88 228 PRO A C 1
ATOM 1821 O O . PRO A 1 228 ? 7.492 -28.216 32.515 1.00 43.88 228 PRO A O 1
ATOM 1824 N N . GLY A 1 229 ? 6.699 -29.516 30.868 1.00 42.28 229 GLY A N 1
ATOM 1825 C CA . GLY A 1 229 ? 6.575 -28.472 29.870 1.00 42.28 229 GLY A CA 1
ATOM 1826 C C . GLY A 1 229 ? 5.542 -27.469 30.365 1.00 42.28 229 GLY A C 1
ATOM 1827 O O . GLY A 1 229 ? 4.469 -27.853 30.832 1.00 42.28 229 GLY A O 1
ATOM 1828 N N . LYS A 1 230 ? 5.899 -26.185 30.298 1.00 51.56 230 LYS A N 1
ATOM 1829 C CA . LYS A 1 230 ? 5.005 -25.058 30.565 1.00 51.56 230 LYS A CA 1
ATOM 1830 C C . LYS A 1 230 ? 3.695 -25.290 29.809 1.00 51.56 230 LYS A C 1
ATOM 1832 O O . LYS A 1 230 ? 3.655 -25.123 28.593 1.00 51.56 230 LYS A O 1
ATOM 1837 N N . ARG A 1 231 ? 2.642 -25.707 30.514 1.00 50.28 231 ARG A N 1
ATOM 1838 C CA . ARG A 1 231 ? 1.296 -25.750 29.944 1.00 50.28 231 ARG A CA 1
ATOM 1839 C C . ARG A 1 231 ? 0.894 -24.309 29.675 1.00 50.28 231 ARG A C 1
ATOM 1841 O O . ARG A 1 231 ? 0.838 -23.495 30.597 1.00 50.28 231 ARG A O 1
ATOM 1848 N N . ASN A 1 232 ? 0.672 -23.986 28.407 1.00 58.72 232 ASN A N 1
ATOM 1849 C CA . ASN A 1 232 ? 0.113 -22.700 28.033 1.00 58.72 232 ASN A CA 1
ATOM 1850 C C . ASN A 1 232 ? -1.312 -22.622 28.593 1.00 58.72 232 ASN A C 1
ATOM 1852 O O . ASN A 1 232 ? -2.062 -23.592 28.516 1.00 58.72 232 ASN A O 1
ATOM 1856 N N . GLN A 1 233 ? -1.698 -21.461 29.130 1.00 51.97 233 GLN A N 1
ATOM 1857 C CA . GLN A 1 233 ? -3.044 -21.205 29.671 1.00 51.97 233 GLN A CA 1
ATOM 1858 C C . GLN A 1 233 ? -4.177 -21.597 28.703 1.00 51.97 233 GLN A C 1
ATOM 1860 O O . GLN A 1 233 ? -5.272 -21.920 29.149 1.00 51.97 233 GLN A O 1
ATOM 1865 N N . ALA A 1 234 ? -3.907 -21.633 27.396 1.00 56.75 234 ALA A N 1
ATOM 1866 C CA . ALA A 1 234 ? -4.853 -22.068 26.374 1.00 56.75 234 ALA A CA 1
ATOM 1867 C C . ALA A 1 234 ? -5.275 -23.548 26.494 1.00 56.75 234 ALA A C 1
ATOM 1869 O O . ALA A 1 234 ? -6.415 -23.875 26.168 1.00 56.75 234 ALA A O 1
ATOM 1870 N N . ASP A 1 235 ? -4.400 -24.429 26.986 1.00 58.28 235 ASP A N 1
ATOM 1871 C CA . ASP A 1 235 ? -4.709 -25.861 27.109 1.00 58.28 235 ASP A CA 1
ATOM 1872 C C . ASP A 1 235 ? -5.550 -26.147 28.361 1.00 58.28 235 ASP A C 1
ATOM 1874 O O . ASP A 1 235 ? -6.451 -26.977 28.326 1.00 58.28 235 ASP A O 1
ATOM 1878 N N . LEU A 1 236 ? -5.349 -25.374 29.436 1.00 60.09 236 LEU A N 1
ATOM 1879 C CA . LEU A 1 236 ? -6.166 -25.463 30.652 1.00 60.09 236 LEU A CA 1
ATOM 1880 C C . LEU A 1 236 ? -7.619 -25.015 30.402 1.00 60.09 236 LEU A C 1
ATOM 1882 O O . LEU A 1 236 ? -8.551 -25.567 30.976 1.00 60.09 236 LEU A O 1
ATOM 1886 N N . VAL A 1 237 ? -7.820 -24.036 29.515 1.00 65.31 237 VAL A N 1
ATOM 1887 C CA . VAL A 1 237 ? -9.157 -23.554 29.129 1.00 65.31 237 VAL A CA 1
ATOM 1888 C C . VAL A 1 237 ? -9.894 -24.577 28.257 1.00 65.31 237 VAL A C 1
ATOM 1890 O O . VAL A 1 237 ? -11.109 -24.716 28.380 1.00 65.31 237 VAL A O 1
ATOM 1893 N N . LYS A 1 238 ? -9.184 -25.345 27.421 1.00 66.44 238 LYS A N 1
ATOM 1894 C CA . LYS A 1 238 ? -9.794 -26.410 26.607 1.00 66.44 238 LYS A CA 1
ATOM 1895 C C . LYS A 1 238 ? -10.289 -27.594 27.436 1.00 66.44 238 LYS A C 1
ATOM 1897 O O . LYS A 1 238 ? -11.346 -28.132 27.118 1.00 66.44 238 LYS A O 1
ATOM 1902 N N . ASP A 1 239 ? -9.578 -27.961 28.498 1.00 64.00 239 ASP A N 1
ATOM 1903 C CA . ASP A 1 239 ? -9.998 -29.051 29.390 1.00 64.00 239 ASP A CA 1
ATOM 1904 C C . ASP A 1 239 ? -11.208 -28.661 30.256 1.00 64.00 239 ASP A C 1
ATOM 1906 O O . ASP A 1 239 ? -12.056 -29.495 30.559 1.00 64.00 239 ASP A O 1
ATOM 1910 N N . ILE A 1 240 ? -11.340 -27.377 30.605 1.00 60.78 240 ILE A N 1
ATOM 1911 C CA . ILE A 1 240 ? -12.517 -26.871 31.328 1.00 60.78 240 ILE A CA 1
ATOM 1912 C C . ILE A 1 240 ? -13.745 -26.816 30.409 1.00 60.78 240 ILE A C 1
ATOM 1914 O O . ILE A 1 240 ? -14.847 -27.150 30.836 1.00 60.78 240 ILE A O 1
ATOM 1918 N N . LEU A 1 241 ? -13.566 -26.431 29.142 1.00 58.31 241 LEU A N 1
ATOM 1919 C CA . LEU A 1 241 ? -14.671 -26.363 28.182 1.00 58.31 241 LEU A CA 1
ATOM 1920 C C . LEU A 1 241 ? -15.138 -27.751 27.718 1.00 58.31 241 LEU A C 1
ATOM 1922 O O . LEU A 1 241 ? -16.331 -27.941 27.520 1.00 58.31 241 LEU A O 1
ATOM 1926 N N . SER A 1 242 ? -14.243 -28.738 27.606 1.00 67.06 242 SER A N 1
ATOM 1927 C CA . SER A 1 242 ? -14.626 -30.101 27.204 1.00 67.06 242 SER A CA 1
ATOM 1928 C C . SER A 1 242 ? -15.353 -30.891 28.301 1.00 67.06 242 SER A C 1
ATOM 1930 O O . SER A 1 242 ? -16.088 -31.825 27.991 1.00 67.06 242 SER A O 1
ATOM 1932 N N . GLY A 1 243 ? -15.208 -30.498 29.572 1.00 52.88 243 GLY A N 1
ATOM 1933 C CA . GLY A 1 243 ? -15.960 -31.071 30.694 1.00 52.88 243 GLY A CA 1
ATOM 1934 C C . GLY A 1 243 ? -17.393 -30.545 30.841 1.00 52.88 243 GLY A C 1
ATOM 1935 O O . GLY A 1 243 ? -18.185 -31.156 31.554 1.00 52.88 243 GLY A O 1
ATOM 1936 N N . LEU A 1 244 ? -17.739 -29.439 30.173 1.00 52.19 244 LEU A N 1
ATOM 1937 C CA . LEU A 1 244 ? -19.073 -28.824 30.234 1.00 52.19 244 LEU A CA 1
ATOM 1938 C C . LEU A 1 244 ? -20.064 -29.404 29.213 1.00 52.19 244 LEU A C 1
ATOM 1940 O O . LEU A 1 244 ? -21.264 -29.297 29.428 1.00 52.19 244 LEU A O 1
ATOM 1944 N N . ASP A 1 245 ? -19.587 -30.076 28.163 1.00 51.69 245 ASP A N 1
ATOM 1945 C CA . ASP A 1 245 ? -20.443 -30.693 27.134 1.00 51.69 245 ASP A CA 1
ATOM 1946 C C . ASP A 1 245 ? -20.879 -32.136 27.479 1.00 51.69 245 ASP A C 1
ATOM 1948 O O . ASP A 1 245 ? -21.491 -32.820 26.660 1.00 51.69 245 ASP A O 1
ATOM 1952 N N . SER A 1 246 ? -20.551 -32.638 28.676 1.00 53.12 246 SER A N 1
ATOM 1953 C CA . SER A 1 246 ? -20.915 -33.993 29.136 1.00 53.12 246 SER A CA 1
ATOM 1954 C C . SER A 1 246 ? -21.771 -34.014 30.413 1.00 53.12 246 SER A C 1
ATOM 1956 O O . SER A 1 246 ? -21.864 -35.063 31.054 1.00 53.12 246 SER A O 1
ATOM 1958 N N . ALA A 1 247 ? -22.396 -32.889 30.778 1.00 45.31 247 ALA A N 1
ATOM 1959 C CA . ALA A 1 247 ? -23.336 -32.772 31.897 1.00 45.31 247 ALA A CA 1
ATOM 1960 C C . ALA A 1 247 ? -24.720 -32.304 31.426 1.00 45.31 247 ALA A C 1
ATOM 1962 O O . ALA A 1 247 ? -24.774 -31.380 30.585 1.00 45.31 247 ALA A O 1
#

pLDDT: mean 73.32, std 19.24, range [27.03, 96.75]

Solvent-accessible surface area (backbone atoms only — not comparable to full-atom values): 15105 Å² total; per-residue (Å²): 140,83,82,82,83,78,79,73,82,82,80,77,79,83,76,78,79,85,70,54,89,69,56,55,74,61,50,49,61,52,51,42,54,51,48,52,50,50,49,50,51,54,49,72,74,46,59,88,84,46,54,69,63,49,50,51,48,54,55,38,66,66,45,85,49,61,66,60,26,50,50,52,46,49,52,49,50,54,51,51,50,52,56,49,51,54,51,49,54,53,53,52,50,51,51,52,51,50,51,50,38,60,75,65,66,65,68,58,67,70,55,55,54,48,50,52,52,49,29,60,74,70,65,58,45,68,70,58,53,53,53,50,50,53,52,52,53,52,53,52,50,53,53,51,54,50,53,53,51,54,50,51,52,51,32,62,76,64,74,44,62,89,61,47,68,59,54,51,51,53,50,51,51,58,51,50,53,50,51,51,51,52,54,52,51,50,53,50,50,52,53,50,52,56,50,51,57,59,62,70,65,76,66,94,76,88,79,88,84,79,92,76,90,83,79,87,86,90,81,85,84,88,78,80,92,73,74,88,68,84,76,54,73,71,59,61,52,51,59,58,56,62,61,59,79,78,113